Protein AF-A0A1W1HPC8-F1 (afdb_monomer_lite)

Secondary structure (DSSP, 8-state):
--HHHHHHHHHHHHHHHHHTEES-GGGGPPEEEEETTEEEEE--TTTT--HHHHHHHHHHHHHHHHTHHHHHHHHHHHS-S---HHHHHHHHHH-HHHHHHHHHHHHHHHSS--TT-TTTTS--EEEEEEEEEEEEPPSSTT--EEEEE-TTS-EEEEESSEEEEEEEEEEE-TTS-EEEEHHHHHHHHHHHHHHHHHHTTSS-TT--

Radius of gyration: 20.27 Å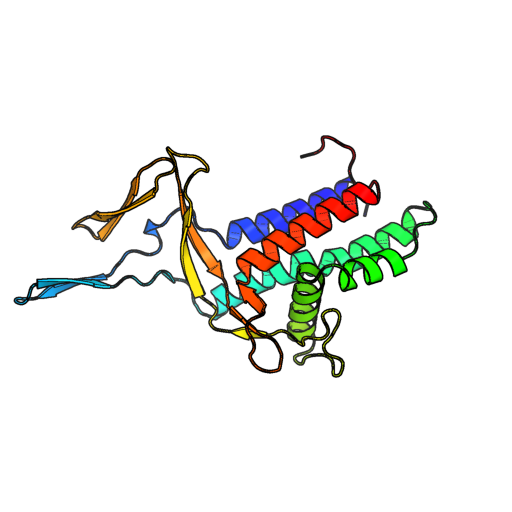; chains: 1; bounding box: 49×34×70 Å

pLDDT: mean 90.24, std 9.61, range [42.25, 98.56]

Sequence (208 aa):
MTAGEASVRLQRIYAALDAVIDNDINKALPVLISSTQGRGVFQDFRGSLSDAELENLAHSVIHNIANLRDHTRSWIVKSAKGVNKQQVDEFLKANESVAVIQDLSNNDKHGYPPRNGGFSGKAPRLTNLRRVMRLTTRAGPEGSVAFSIAPSGEQRVAGTGSANLIVTADVLNSDGTSIGDLYTIQLKAIEAWEQFLRELGVFSCGER

Structure (mmCIF, N/CA/C/O backbone):
data_AF-A0A1W1HPC8-F1
#
_entry.id   AF-A0A1W1HPC8-F1
#
loop_
_atom_site.group_PDB
_atom_site.id
_atom_site.type_symbol
_atom_site.label_atom_id
_atom_site.label_alt_id
_atom_site.label_comp_id
_atom_site.label_asym_id
_atom_site.label_entity_id
_atom_site.label_seq_id
_atom_site.pdbx_PDB_ins_code
_atom_site.Cartn_x
_atom_site.Cartn_y
_atom_site.Cartn_z
_atom_site.occupancy
_atom_site.B_iso_or_equiv
_atom_site.auth_seq_id
_atom_site.auth_comp_id
_atom_site.auth_asym_id
_atom_site.auth_atom_id
_atom_site.pdbx_PDB_model_num
ATOM 1 N N . MET A 1 1 ? -6.213 -6.158 23.048 1.00 68.00 1 MET A N 1
ATOM 2 C CA . MET A 1 1 ? -4.982 -5.505 22.596 1.00 68.00 1 MET A CA 1
ATOM 3 C C . MET A 1 1 ? -4.180 -4.976 23.767 1.00 68.00 1 MET A C 1
ATOM 5 O O . MET A 1 1 ? -4.401 -3.873 24.207 1.00 68.00 1 MET A O 1
ATOM 9 N N . THR A 1 2 ? -3.260 -5.738 24.344 1.00 69.38 2 THR A N 1
ATOM 10 C CA . THR A 1 2 ? -2.214 -5.091 25.167 1.00 69.38 2 THR A CA 1
ATOM 11 C C . THR A 1 2 ? -1.331 -4.203 24.271 1.00 69.38 2 THR A C 1
ATOM 13 O O . THR A 1 2 ? -1.420 -4.317 23.048 1.00 69.38 2 THR A O 1
ATOM 16 N N . ALA A 1 3 ? -0.472 -3.346 24.840 1.00 70.69 3 ALA A N 1
ATOM 17 C CA . ALA A 1 3 ? 0.519 -2.598 24.050 1.00 70.69 3 ALA A CA 1
ATOM 18 C C . ALA A 1 3 ? 1.345 -3.546 23.157 1.00 70.69 3 ALA A C 1
ATOM 20 O O . ALA A 1 3 ? 1.440 -3.340 21.954 1.00 70.69 3 ALA A O 1
ATOM 21 N N . GLY A 1 4 ? 1.789 -4.683 23.710 1.00 77.19 4 GLY A N 1
ATOM 22 C CA . GLY A 1 4 ? 2.470 -5.730 22.940 1.00 77.19 4 GLY A CA 1
ATOM 23 C C . GLY A 1 4 ? 1.625 -6.331 21.808 1.00 77.19 4 GLY A C 1
ATOM 24 O O . GLY A 1 4 ? 2.140 -6.566 20.720 1.00 77.19 4 GLY A O 1
ATOM 25 N N . GLU A 1 5 ? 0.318 -6.539 22.006 1.00 80.44 5 GLU A N 1
ATOM 26 C CA . GLU A 1 5 ? -0.569 -7.016 20.931 1.00 80.44 5 GLU A CA 1
ATOM 27 C C . GLU A 1 5 ? -0.736 -5.959 19.823 1.00 80.44 5 GLU A C 1
ATOM 29 O O . GLU A 1 5 ? -0.788 -6.317 18.648 1.00 80.44 5 GLU A O 1
ATOM 34 N N . ALA A 1 6 ? -0.779 -4.668 20.177 1.00 77.75 6 ALA A N 1
ATOM 35 C CA . ALA A 1 6 ? -0.828 -3.574 19.206 1.00 77.75 6 ALA A CA 1
ATOM 36 C C . ALA A 1 6 ? 0.466 -3.501 18.385 1.00 77.75 6 ALA A C 1
ATOM 38 O O . ALA A 1 6 ? 0.399 -3.419 17.159 1.00 77.75 6 ALA A O 1
ATOM 39 N N . SER A 1 7 ? 1.627 -3.631 19.036 1.00 82.06 7 SER A N 1
ATOM 40 C CA . SER A 1 7 ? 2.928 -3.678 18.361 1.00 82.06 7 SER A CA 1
ATOM 41 C C . SER A 1 7 ? 3.016 -4.854 17.391 1.00 82.06 7 SER A C 1
ATOM 43 O O . SER A 1 7 ? 3.399 -4.668 16.242 1.00 82.06 7 SER A O 1
ATOM 45 N N . VAL A 1 8 ? 2.573 -6.051 17.792 1.00 88.19 8 VAL A N 1
ATOM 46 C CA . VAL A 1 8 ? 2.543 -7.229 16.903 1.00 88.19 8 VAL A CA 1
ATOM 47 C C . VAL A 1 8 ? 1.625 -7.009 15.696 1.00 88.19 8 VAL A C 1
ATOM 49 O O . VAL A 1 8 ? 1.923 -7.459 14.589 1.00 88.19 8 VAL A O 1
ATOM 52 N N . ARG A 1 9 ? 0.490 -6.322 15.871 1.00 89.75 9 ARG A N 1
ATOM 53 C CA . ARG A 1 9 ? -0.418 -6.004 14.758 1.00 89.75 9 ARG A CA 1
ATOM 54 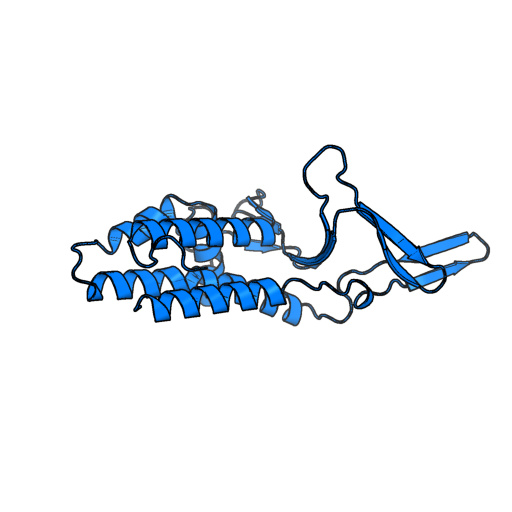C C . ARG A 1 9 ? 0.196 -4.991 13.794 1.00 89.75 9 ARG A C 1
ATOM 56 O O . ARG A 1 9 ? 0.119 -5.224 12.592 1.00 89.75 9 ARG A O 1
ATOM 63 N N . LEU A 1 10 ? 0.850 -3.943 14.297 1.00 90.19 10 LEU A N 1
ATOM 64 C CA . LEU A 1 10 ? 1.604 -3.012 13.453 1.00 90.19 10 LEU A CA 1
ATOM 65 C C . LEU A 1 10 ? 2.747 -3.719 12.720 1.00 90.19 10 LEU A C 1
ATOM 67 O O . LEU A 1 10 ? 2.864 -3.574 11.510 1.00 90.19 10 LEU A O 1
ATOM 71 N N . GLN A 1 11 ? 3.524 -4.564 13.402 1.00 91.19 11 GLN A N 1
ATOM 72 C CA . GLN A 1 11 ? 4.583 -5.365 12.776 1.00 91.19 11 GLN A CA 1
ATOM 73 C C . GLN A 1 11 ? 4.051 -6.245 11.642 1.00 91.19 11 GLN A C 1
ATOM 75 O O . GLN A 1 11 ? 4.686 -6.353 10.601 1.00 91.19 11 GLN A O 1
ATOM 80 N N . ARG A 1 12 ? 2.866 -6.847 11.802 1.00 94.19 12 ARG A N 1
ATOM 81 C CA . ARG A 1 12 ? 2.222 -7.610 10.723 1.00 94.19 12 ARG A CA 1
ATOM 82 C C . ARG A 1 12 ? 1.831 -6.744 9.530 1.00 94.19 12 ARG A C 1
ATOM 84 O O . ARG A 1 12 ? 1.919 -7.217 8.403 1.00 94.19 12 ARG A O 1
ATOM 91 N N . ILE A 1 13 ? 1.381 -5.514 9.768 1.00 95.56 13 ILE A N 1
ATOM 92 C CA . ILE A 1 13 ? 1.073 -4.565 8.694 1.00 95.56 13 ILE A CA 1
ATOM 93 C C . ILE A 1 13 ? 2.353 -4.169 7.966 1.00 95.56 13 ILE A C 1
ATOM 95 O O . ILE A 1 13 ? 2.374 -4.224 6.743 1.00 95.56 13 ILE A O 1
ATOM 99 N N . TYR A 1 14 ? 3.421 -3.853 8.699 1.00 94.56 14 TYR A N 1
ATOM 100 C CA . TYR A 1 14 ? 4.724 -3.555 8.110 1.00 94.56 14 TYR A CA 1
ATOM 101 C C . TYR A 1 14 ? 5.283 -4.737 7.321 1.00 94.56 14 TYR A C 1
ATOM 103 O O . TYR A 1 14 ? 5.689 -4.552 6.186 1.00 94.56 14 TYR A O 1
ATOM 111 N N . ALA A 1 15 ? 5.187 -5.961 7.840 1.00 95.75 15 ALA A N 1
ATOM 112 C CA . ALA A 1 15 ? 5.600 -7.152 7.103 1.00 95.75 15 ALA A CA 1
ATOM 113 C C . ALA A 1 15 ? 4.779 -7.363 5.816 1.00 95.75 15 ALA A C 1
ATOM 115 O O . ALA A 1 15 ? 5.324 -7.767 4.792 1.00 95.75 15 ALA A O 1
ATOM 116 N N . ALA A 1 16 ? 3.470 -7.085 5.846 1.00 96.06 16 ALA A N 1
ATOM 117 C CA . ALA A 1 16 ? 2.631 -7.142 4.650 1.00 96.06 16 ALA A CA 1
ATOM 118 C C . ALA A 1 16 ? 2.986 -6.028 3.650 1.00 96.06 16 ALA A C 1
ATOM 120 O O . ALA A 1 16 ? 2.989 -6.271 2.448 1.00 96.06 16 ALA A O 1
ATOM 121 N N . LEU A 1 17 ? 3.298 -4.825 4.138 1.00 94.94 17 LEU A N 1
ATOM 122 C CA . LEU A 1 17 ? 3.736 -3.702 3.315 1.00 94.94 17 LEU A CA 1
ATOM 123 C C . LEU A 1 17 ? 5.102 -3.985 2.670 1.00 94.94 17 LEU A C 1
ATOM 125 O O . LEU A 1 17 ? 5.273 -3.768 1.478 1.00 94.94 17 LEU A O 1
ATOM 129 N N . ASP A 1 18 ? 6.049 -4.540 3.421 1.00 94.06 18 ASP A N 1
ATOM 130 C CA . ASP A 1 18 ? 7.353 -4.950 2.898 1.00 94.06 18 ASP A CA 1
ATOM 131 C C . ASP A 1 18 ? 7.200 -6.037 1.829 1.00 94.06 18 ASP A C 1
ATOM 133 O O . ASP A 1 18 ? 7.917 -6.028 0.836 1.00 94.06 18 ASP A O 1
ATOM 137 N N . ALA A 1 19 ? 6.221 -6.937 1.967 1.00 94.88 19 ALA A N 1
ATOM 138 C CA . ALA A 1 19 ? 5.949 -7.965 0.965 1.00 94.88 19 ALA A CA 1
ATOM 139 C C . ALA A 1 19 ? 5.429 -7.404 -0.373 1.00 94.88 19 ALA A C 1
ATOM 141 O O . ALA A 1 19 ? 5.585 -8.062 -1.403 1.00 94.88 19 ALA A O 1
ATOM 142 N N . VAL A 1 20 ? 4.830 -6.204 -0.392 1.00 95.62 20 VAL A N 1
ATOM 143 C CA . VAL A 1 20 ? 4.429 -5.541 -1.647 1.00 95.62 20 VAL A CA 1
ATOM 144 C C . VAL A 1 20 ? 5.565 -4.750 -2.299 1.00 95.62 20 VAL A C 1
ATOM 146 O O . VAL A 1 20 ? 5.376 -4.231 -3.402 1.00 95.62 20 VAL A O 1
ATOM 149 N N . ILE A 1 21 ? 6.732 -4.671 -1.649 1.00 95.31 21 ILE A N 1
ATOM 150 C CA . ILE A 1 21 ? 7.922 -3.957 -2.111 1.00 95.31 21 ILE A CA 1
ATOM 151 C C . ILE A 1 21 ? 9.028 -4.970 -2.418 1.00 95.31 21 ILE A C 1
ATOM 153 O O . ILE A 1 21 ? 9.524 -5.670 -1.542 1.00 95.31 21 ILE A O 1
ATOM 157 N N . ASP A 1 22 ? 9.496 -4.994 -3.661 1.00 93.62 22 ASP A N 1
ATOM 158 C CA . ASP A 1 22 ? 10.720 -5.698 -4.020 1.00 93.62 22 ASP A CA 1
ATOM 159 C C . ASP A 1 22 ? 11.865 -4.707 -4.211 1.00 93.62 22 ASP A C 1
ATOM 161 O O . ASP A 1 22 ? 11.834 -3.837 -5.085 1.00 93.62 22 ASP A O 1
ATOM 165 N N . ASN A 1 23 ? 12.892 -4.842 -3.378 1.00 92.06 23 ASN A N 1
ATOM 166 C CA . ASN A 1 23 ? 14.110 -4.044 -3.485 1.00 92.06 23 ASN A CA 1
ATOM 167 C C . ASN A 1 23 ? 15.056 -4.584 -4.567 1.00 92.06 23 ASN A C 1
ATOM 169 O O . ASN A 1 23 ? 15.971 -3.876 -4.980 1.00 92.06 23 ASN A O 1
ATOM 173 N N . ASP A 1 24 ? 14.835 -5.816 -5.036 1.00 92.31 24 ASP A N 1
ATOM 174 C CA . ASP A 1 24 ? 15.582 -6.387 -6.147 1.00 92.31 24 ASP A CA 1
ATOM 175 C C . ASP A 1 24 ? 14.834 -6.174 -7.467 1.00 92.31 24 ASP A C 1
ATOM 177 O O . ASP A 1 24 ? 13.994 -6.970 -7.896 1.00 92.31 24 ASP A O 1
ATOM 181 N N . ILE A 1 25 ? 15.172 -5.074 -8.135 1.00 92.44 25 ILE A N 1
ATOM 182 C CA . ILE A 1 25 ? 14.611 -4.720 -9.442 1.00 92.44 25 ILE A CA 1
ATOM 183 C C . ILE A 1 25 ? 14.930 -5.769 -10.523 1.00 92.44 25 ILE A C 1
ATOM 185 O O . ILE A 1 25 ? 14.145 -5.956 -11.453 1.00 92.44 25 ILE A O 1
ATOM 189 N N . ASN A 1 26 ? 16.011 -6.545 -10.361 1.00 92.12 26 ASN A N 1
ATOM 190 C CA . ASN A 1 26 ? 16.406 -7.571 -11.326 1.00 92.12 26 ASN A CA 1
ATOM 191 C C . ASN A 1 26 ? 15.498 -8.809 -11.293 1.00 92.12 26 ASN A C 1
ATOM 193 O O . ASN A 1 26 ? 15.635 -9.684 -12.142 1.00 92.12 26 ASN A O 1
ATOM 197 N N . LYS A 1 27 ? 14.503 -8.879 -10.402 1.00 91.00 27 LYS A N 1
ATOM 198 C CA . LYS A 1 27 ? 13.426 -9.883 -10.490 1.00 91.00 27 LYS A CA 1
ATOM 199 C C . LYS A 1 27 ? 12.408 -9.602 -11.595 1.00 91.00 27 LYS A C 1
ATOM 201 O O . LYS A 1 27 ? 11.534 -10.429 -11.854 1.00 91.00 27 LYS A O 1
ATOM 206 N N . ALA A 1 28 ? 12.486 -8.439 -12.232 1.00 91.31 28 ALA A N 1
ATOM 207 C CA . ALA A 1 28 ? 11.697 -8.087 -13.401 1.00 91.31 28 ALA A CA 1
ATOM 208 C C . ALA A 1 28 ? 12.633 -7.727 -14.558 1.00 91.31 28 ALA A C 1
ATOM 210 O O . ALA A 1 28 ? 12.666 -6.576 -14.989 1.00 91.31 28 ALA A O 1
ATOM 211 N N . LEU A 1 29 ? 13.434 -8.686 -15.036 1.00 91.44 29 LEU A N 1
ATOM 212 C CA . LEU A 1 29 ? 14.347 -8.430 -16.153 1.00 91.44 29 LEU A CA 1
ATOM 213 C C . LEU A 1 29 ? 13.578 -8.038 -17.427 1.00 91.44 29 LEU A C 1
ATOM 215 O O . LEU A 1 29 ? 12.531 -8.620 -17.721 1.00 91.44 29 LEU A O 1
ATOM 219 N N . PRO A 1 30 ? 14.100 -7.081 -18.209 1.00 92.44 30 PRO A 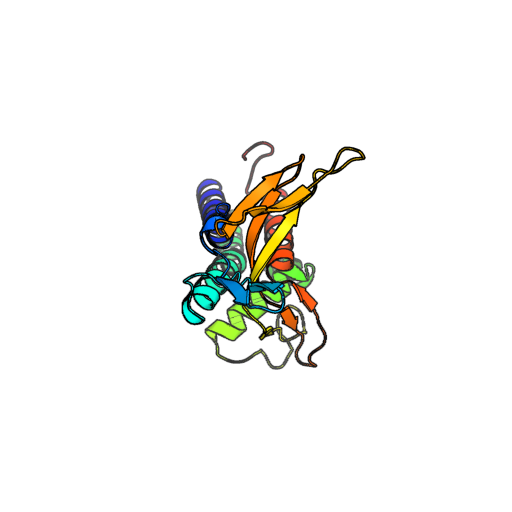N 1
ATOM 220 C CA . PRO A 1 30 ? 13.528 -6.731 -19.494 1.00 92.44 30 PRO A CA 1
ATOM 221 C C . PRO A 1 30 ? 13.775 -7.816 -20.544 1.00 92.44 30 PRO A C 1
ATOM 223 O O . PRO A 1 30 ? 14.752 -8.564 -20.496 1.00 92.44 30 PRO A O 1
ATOM 226 N N . VAL A 1 31 ? 12.947 -7.798 -21.584 1.00 91.56 31 VAL A N 1
ATOM 227 C CA . VAL A 1 31 ? 13.214 -8.485 -22.846 1.00 91.56 31 VAL A CA 1
ATOM 228 C C . VAL A 1 31 ? 13.962 -7.530 -23.774 1.00 91.56 31 VAL A C 1
ATOM 230 O O . VAL A 1 31 ? 13.468 -6.456 -24.129 1.00 91.56 31 VAL A O 1
ATOM 233 N N . LEU A 1 32 ? 15.166 -7.927 -24.186 1.00 91.31 32 LEU A N 1
ATOM 234 C CA . LEU A 1 32 ? 15.962 -7.183 -25.158 1.00 91.31 32 LEU A CA 1
ATOM 235 C C . LEU A 1 32 ? 15.527 -7.549 -26.575 1.00 91.31 32 LEU A C 1
ATOM 237 O O . LEU A 1 32 ? 15.584 -8.710 -26.975 1.00 91.31 32 LEU A O 1
ATOM 241 N N . ILE A 1 33 ? 15.132 -6.547 -27.354 1.00 90.38 33 ILE A N 1
ATOM 242 C CA . ILE A 1 33 ? 14.682 -6.727 -28.732 1.00 90.38 33 ILE A CA 1
ATOM 243 C C . ILE A 1 33 ? 15.769 -6.178 -29.646 1.00 90.38 33 ILE A C 1
ATOM 245 O O . ILE A 1 33 ? 16.053 -4.983 -29.645 1.00 90.38 33 ILE A O 1
ATOM 249 N N . SER A 1 34 ? 16.397 -7.049 -30.429 1.00 88.44 34 SER A N 1
ATOM 250 C CA . SER A 1 34 ? 17.386 -6.646 -31.432 1.00 88.44 34 SER A CA 1
ATOM 251 C C . SER A 1 34 ? 16.853 -6.923 -32.830 1.00 88.44 34 SER A C 1
ATOM 253 O O . SER A 1 34 ? 16.423 -8.035 -33.121 1.00 88.44 34 SER A O 1
ATOM 255 N N . SER A 1 35 ? 16.895 -5.914 -33.697 1.00 88.00 35 SER A N 1
ATOM 256 C CA . SER A 1 35 ? 16.513 -6.023 -35.105 1.00 88.00 35 SER A CA 1
ATOM 257 C C . SER A 1 35 ? 17.521 -5.295 -35.994 1.00 88.00 35 SER A C 1
ATOM 259 O O . SER A 1 35 ? 18.348 -4.519 -35.513 1.00 88.00 35 SER A O 1
ATOM 261 N N . THR A 1 36 ? 17.426 -5.496 -37.309 1.00 86.88 36 THR A N 1
ATOM 262 C CA . THR A 1 36 ? 18.218 -4.741 -38.295 1.00 86.88 36 THR A CA 1
ATOM 263 C C . THR A 1 36 ? 17.918 -3.238 -38.282 1.00 86.88 36 THR A C 1
ATOM 265 O O . THR A 1 36 ? 18.722 -2.458 -38.780 1.00 86.88 36 THR A O 1
ATOM 268 N N . GLN A 1 37 ? 16.789 -2.825 -37.697 1.00 86.50 37 GLN A N 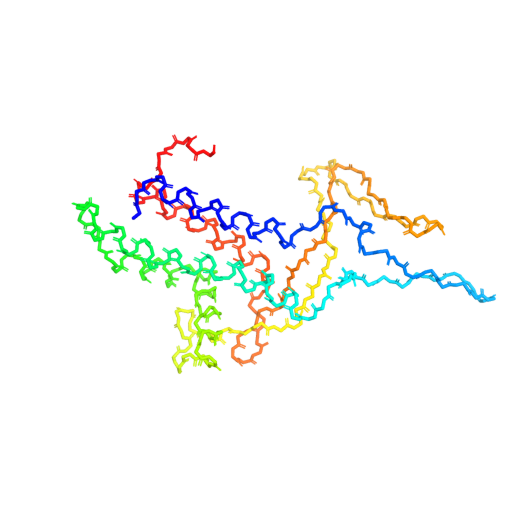1
ATOM 269 C CA . GLN A 1 37 ? 16.347 -1.431 -37.605 1.00 86.50 37 GLN A CA 1
ATOM 270 C C . GLN A 1 37 ? 16.760 -0.751 -36.290 1.00 86.50 37 GLN A C 1
ATOM 272 O O . GLN A 1 37 ? 16.612 0.460 -36.157 1.00 86.50 37 GLN A O 1
ATOM 277 N N . GLY A 1 38 ? 17.284 -1.503 -35.315 1.00 85.81 38 GLY A N 1
ATOM 278 C CA . GLY A 1 38 ? 17.720 -0.958 -34.032 1.00 85.81 38 GLY A CA 1
ATOM 279 C C . GLY A 1 38 ? 17.568 -1.925 -32.862 1.00 85.81 38 GLY A C 1
ATOM 280 O O . GLY A 1 38 ? 17.166 -3.083 -33.018 1.00 85.81 38 GLY A O 1
ATOM 281 N N . ARG A 1 39 ? 17.899 -1.423 -31.668 1.00 86.94 39 ARG A N 1
ATOM 282 C CA . ARG A 1 39 ? 17.723 -2.116 -30.387 1.00 86.94 39 ARG A CA 1
ATOM 283 C C . ARG A 1 39 ? 16.589 -1.461 -29.607 1.00 86.94 39 ARG A C 1
ATOM 285 O O . ARG A 1 39 ? 16.551 -0.241 -29.489 1.00 86.94 39 ARG A O 1
ATOM 292 N N . GLY A 1 40 ? 15.698 -2.278 -29.070 1.00 88.12 40 GLY A N 1
ATOM 293 C CA . GLY A 1 40 ? 14.617 -1.883 -28.183 1.00 88.12 40 GLY A CA 1
ATOM 294 C C . GLY A 1 40 ? 14.674 -2.666 -26.878 1.00 88.12 40 GLY A C 1
ATOM 295 O O . GLY A 1 40 ? 15.319 -3.712 -26.780 1.00 88.12 40 GLY A O 1
ATOM 296 N N . VAL A 1 41 ? 13.980 -2.149 -25.874 1.00 90.50 41 VAL A N 1
ATOM 297 C CA . VAL A 1 41 ? 13.816 -2.803 -24.579 1.00 90.50 41 VAL A CA 1
ATOM 298 C C . VAL A 1 41 ? 12.328 -2.858 -24.287 1.00 90.50 41 VAL A C 1
ATOM 300 O O . VAL A 1 41 ? 11.657 -1.828 -24.313 1.00 90.50 41 VAL A O 1
ATOM 303 N N . PHE A 1 42 ? 11.816 -4.055 -24.020 1.00 90.69 42 PHE A N 1
ATOM 304 C CA . PHE A 1 42 ? 10.477 -4.235 -23.482 1.00 90.69 42 PHE A CA 1
ATOM 305 C C . PHE A 1 42 ? 10.593 -4.584 -22.003 1.00 90.69 42 PHE A C 1
ATOM 307 O O . PHE A 1 42 ? 11.225 -5.574 -21.640 1.00 90.69 42 PHE A O 1
ATOM 314 N N . GLN A 1 43 ? 10.007 -3.752 -21.151 1.00 91.25 43 GLN A N 1
ATOM 315 C CA . GLN A 1 43 ? 10.083 -3.898 -19.707 1.00 91.25 43 GLN A CA 1
ATOM 316 C C . GLN A 1 43 ? 8.697 -4.203 -19.149 1.00 91.25 43 GLN A C 1
ATOM 318 O O . GLN A 1 43 ? 7.823 -3.339 -19.158 1.00 91.25 43 GLN A O 1
ATOM 323 N N . ASP A 1 44 ? 8.534 -5.408 -18.612 1.00 91.94 44 ASP A N 1
ATOM 324 C CA . ASP A 1 44 ? 7.375 -5.771 -17.805 1.00 91.94 44 ASP A CA 1
ATOM 325 C C . ASP A 1 44 ? 7.794 -5.837 -16.335 1.00 91.94 44 ASP A C 1
ATOM 327 O O . ASP A 1 44 ? 8.601 -6.674 -15.932 1.00 91.94 44 ASP A O 1
ATOM 331 N N . PHE A 1 45 ? 7.278 -4.918 -15.521 1.00 93.88 45 PHE A N 1
ATOM 332 C CA . PHE A 1 45 ? 7.600 -4.864 -14.098 1.00 93.88 45 PHE A CA 1
ATOM 333 C C . PHE A 1 45 ? 6.868 -5.921 -13.277 1.00 93.88 45 PHE A C 1
ATOM 335 O O . PHE A 1 45 ? 7.260 -6.163 -12.137 1.00 93.88 45 PHE A O 1
ATOM 342 N N . ARG A 1 46 ? 5.861 -6.603 -13.829 1.00 91.75 46 ARG A N 1
ATOM 343 C CA . ARG A 1 46 ? 5.163 -7.710 -13.164 1.00 91.75 46 ARG A CA 1
ATOM 344 C C . ARG A 1 46 ? 6.086 -8.882 -12.834 1.00 91.75 46 ARG A C 1
ATOM 346 O O . ARG A 1 46 ? 5.899 -9.523 -11.801 1.00 91.75 46 ARG A O 1
ATOM 353 N N . GLY A 1 47 ? 7.125 -9.105 -13.644 1.00 87.75 47 GLY A N 1
ATOM 354 C CA . GLY A 1 47 ? 8.033 -10.243 -13.498 1.00 87.75 47 GLY A CA 1
ATOM 355 C C . GLY A 1 47 ? 7.271 -11.569 -13.546 1.00 87.75 47 GLY A C 1
ATOM 356 O O . GLY A 1 47 ? 6.476 -11.788 -14.451 1.00 87.75 47 GLY A O 1
ATOM 357 N N . SER A 1 48 ? 7.496 -12.445 -12.566 1.00 88.31 48 SER A N 1
ATOM 358 C CA . SER A 1 48 ? 6.866 -13.772 -12.502 1.00 88.31 48 SER A CA 1
ATOM 359 C C . SER A 1 48 ? 5.513 -13.816 -11.784 1.00 88.31 48 SER A C 1
ATOM 361 O O . SER A 1 48 ? 4.960 -14.902 -11.648 1.00 88.31 48 SER A O 1
ATOM 363 N N . LEU A 1 49 ? 5.006 -12.690 -11.273 1.00 93.69 49 LEU A N 1
ATOM 364 C CA . LEU A 1 49 ? 3.761 -12.683 -10.501 1.00 93.69 49 LEU A CA 1
ATOM 365 C C . LEU A 1 49 ? 2.556 -12.891 -11.421 1.00 93.69 49 LEU A C 1
ATOM 367 O O . LEU A 1 49 ? 2.478 -12.313 -12.501 1.00 93.69 49 LEU A O 1
ATOM 371 N N . SER A 1 50 ? 1.595 -13.691 -10.988 1.00 95.25 50 SER A N 1
ATOM 372 C CA . SER A 1 50 ? 0.263 -13.823 -11.581 1.00 95.25 50 SER A CA 1
ATOM 373 C C . SER A 1 50 ? -0.695 -12.737 -11.068 1.00 95.25 50 SER A C 1
ATOM 375 O O . SER A 1 50 ? -0.393 -12.033 -10.105 1.00 95.25 50 SER A O 1
ATOM 377 N N . ASP A 1 51 ? -1.872 -12.602 -11.690 1.00 94.88 51 ASP A N 1
ATOM 378 C CA . ASP A 1 51 ? -2.891 -11.632 -11.260 1.00 94.88 51 ASP A CA 1
ATOM 379 C C . ASP A 1 51 ? -3.362 -11.964 -9.847 1.00 94.88 51 ASP A C 1
ATOM 381 O O . ASP A 1 51 ? -3.390 -11.095 -8.984 1.00 94.88 51 ASP A O 1
ATOM 385 N N . ALA A 1 52 ? -3.602 -13.251 -9.584 1.00 96.06 52 ALA A N 1
ATOM 386 C CA . ALA A 1 52 ? -3.988 -13.742 -8.268 1.00 96.06 52 ALA A CA 1
ATOM 387 C C . ALA A 1 52 ? -2.917 -13.462 -7.199 1.00 96.06 52 ALA A C 1
ATOM 389 O O . ALA A 1 52 ? -3.247 -13.150 -6.058 1.00 96.06 52 ALA A O 1
ATOM 390 N N . GLU A 1 53 ? -1.626 -13.553 -7.534 1.00 96.62 53 GLU A N 1
ATOM 391 C CA . GLU A 1 53 ? -0.556 -13.206 -6.590 1.00 96.62 53 GLU A CA 1
ATOM 392 C C . GLU A 1 53 ? -0.508 -11.703 -6.310 1.00 96.62 53 GLU A C 1
ATOM 394 O O . GLU A 1 53 ? -0.357 -11.312 -5.152 1.00 96.62 53 GLU A O 1
ATOM 399 N N . LEU A 1 54 ? -0.688 -10.857 -7.331 1.00 96.50 54 LEU A N 1
ATOM 400 C CA . LEU A 1 54 ? -0.803 -9.411 -7.133 1.00 96.50 54 LEU A CA 1
ATOM 401 C C . LEU A 1 54 ? -2.014 -9.070 -6.255 1.00 96.50 54 LEU A C 1
ATOM 403 O O . LEU A 1 54 ? -1.888 -8.264 -5.331 1.00 96.50 54 LEU A O 1
ATOM 407 N N . GLU A 1 55 ? -3.167 -9.693 -6.516 1.00 96.12 55 GLU A N 1
ATOM 408 C CA . GLU A 1 55 ? -4.403 -9.514 -5.742 1.00 96.12 55 GLU A CA 1
ATOM 409 C C . GLU A 1 55 ? -4.187 -9.907 -4.285 1.00 96.12 55 GLU A C 1
ATOM 411 O O . GLU A 1 55 ? -4.433 -9.102 -3.386 1.00 96.12 55 GLU A O 1
ATOM 416 N N . ASN A 1 56 ? -3.622 -11.089 -4.040 1.00 96.56 56 ASN A N 1
ATOM 417 C CA . ASN A 1 56 ? -3.323 -11.561 -2.692 1.00 96.56 56 ASN A CA 1
ATOM 418 C C . ASN A 1 56 ? -2.377 -10.620 -1.937 1.00 96.56 56 ASN A C 1
ATOM 420 O O . ASN A 1 56 ? -2.598 -10.352 -0.753 1.00 96.56 56 ASN A O 1
ATOM 424 N N . LEU A 1 57 ? -1.343 -10.097 -2.601 1.00 97.12 57 LEU A N 1
ATOM 425 C CA . LEU A 1 57 ? -0.413 -9.130 -2.016 1.00 97.12 57 LEU A CA 1
ATOM 426 C C . LEU A 1 57 ? -1.134 -7.836 -1.604 1.00 97.12 57 LEU A C 1
ATOM 428 O O . LEU A 1 57 ? -1.031 -7.404 -0.453 1.00 97.12 57 LEU A O 1
ATOM 432 N N . ALA A 1 58 ? -1.928 -7.252 -2.504 1.00 97.56 58 ALA A N 1
ATOM 433 C CA . ALA A 1 58 ? -2.672 -6.024 -2.231 1.00 97.56 58 ALA A CA 1
ATOM 434 C C . ALA A 1 58 ? -3.727 -6.203 -1.127 1.00 97.56 58 ALA A C 1
ATOM 436 O O . ALA A 1 58 ? -3.793 -5.406 -0.182 1.00 97.56 58 ALA A O 1
ATOM 437 N N . HIS A 1 59 ? -4.522 -7.271 -1.210 1.00 97.00 59 HIS A N 1
ATOM 438 C CA . HIS A 1 59 ? -5.574 -7.571 -0.242 1.00 97.00 59 HIS A CA 1
ATOM 439 C C . HIS A 1 59 ? -5.014 -7.941 1.132 1.00 97.00 59 HIS A C 1
ATOM 441 O O . HIS A 1 59 ? -5.613 -7.582 2.145 1.00 97.00 59 HIS A O 1
ATOM 447 N N . SER A 1 60 ? -3.829 -8.555 1.205 1.00 97.44 60 SER A N 1
ATOM 448 C CA . SER A 1 60 ? -3.161 -8.823 2.485 1.00 97.44 60 SER A CA 1
ATOM 449 C C . SER A 1 60 ? -2.879 -7.536 3.262 1.00 97.44 60 SER A C 1
ATOM 451 O O . SER A 1 60 ? -3.136 -7.476 4.467 1.00 97.44 60 SER A O 1
ATOM 453 N N . VAL A 1 61 ? -2.401 -6.478 2.600 1.00 98.12 61 VAL A N 1
ATOM 454 C CA . VAL A 1 61 ? -2.161 -5.181 3.255 1.00 98.12 61 VAL A CA 1
ATOM 455 C C . VAL A 1 61 ? -3.483 -4.525 3.661 1.00 98.12 61 VAL A C 1
ATOM 457 O O . VAL A 1 61 ? -3.642 -4.139 4.821 1.00 98.12 61 VAL A O 1
ATOM 460 N N . ILE A 1 62 ? -4.459 -4.470 2.744 1.00 98.38 62 ILE A N 1
ATOM 461 C CA . ILE A 1 62 ? -5.806 -3.923 3.000 1.00 98.38 62 ILE A CA 1
ATOM 462 C C . ILE A 1 62 ? -6.439 -4.591 4.225 1.00 98.38 62 ILE A C 1
ATOM 464 O O . ILE A 1 62 ? -6.906 -3.912 5.140 1.00 98.38 62 ILE A O 1
ATOM 468 N N . HIS A 1 63 ? -6.409 -5.922 4.274 1.00 97.31 63 HIS A N 1
ATOM 469 C CA . HIS A 1 63 ? -6.997 -6.708 5.348 1.00 97.31 63 HIS A CA 1
ATOM 470 C C . HIS A 1 63 ? -6.306 -6.462 6.694 1.00 97.31 63 HIS A C 1
ATOM 472 O O . HIS A 1 63 ? -6.981 -6.245 7.704 1.00 97.31 63 HIS A O 1
ATOM 478 N N . ASN A 1 64 ? -4.966 -6.459 6.732 1.00 97.31 64 ASN A N 1
ATOM 479 C CA . ASN A 1 64 ? -4.237 -6.226 7.981 1.00 97.31 64 ASN A CA 1
ATOM 480 C C . ASN A 1 64 ? -4.486 -4.808 8.534 1.00 97.31 64 ASN A C 1
ATOM 482 O O . ASN A 1 64 ? -4.674 -4.674 9.743 1.00 97.31 64 ASN A O 1
ATOM 486 N N . ILE A 1 65 ? -4.561 -3.780 7.678 1.00 97.75 65 ILE A N 1
ATOM 487 C CA . ILE A 1 65 ? -4.901 -2.410 8.100 1.00 97.75 65 ILE A CA 1
ATOM 488 C C . ILE A 1 65 ? -6.356 -2.335 8.589 1.00 97.75 65 ILE A C 1
ATOM 490 O O . ILE A 1 65 ? -6.610 -1.834 9.684 1.00 97.75 65 ILE A O 1
ATOM 494 N N . ALA A 1 66 ? -7.320 -2.852 7.818 1.00 96.69 66 ALA A N 1
ATOM 495 C CA . ALA A 1 66 ? -8.742 -2.789 8.167 1.00 96.69 66 ALA A CA 1
ATOM 496 C C . ALA A 1 66 ? -9.054 -3.488 9.505 1.00 96.69 66 ALA A C 1
ATOM 498 O O . ALA A 1 66 ? -9.850 -2.995 10.306 1.00 96.69 66 ALA A O 1
ATOM 499 N N . ASN A 1 67 ? -8.375 -4.597 9.811 1.00 95.00 67 ASN A N 1
ATOM 500 C CA . ASN A 1 67 ? -8.573 -5.325 11.068 1.00 95.00 67 ASN A CA 1
ATOM 501 C C . ASN A 1 67 ? -8.169 -4.531 12.324 1.00 95.00 67 ASN A C 1
ATOM 503 O O . ASN A 1 67 ? -8.618 -4.871 13.426 1.00 95.00 67 ASN A O 1
ATOM 507 N N . LEU A 1 68 ? -7.365 -3.464 12.202 1.00 93.75 68 LEU A N 1
ATOM 508 C CA . LEU A 1 68 ? -7.036 -2.602 13.344 1.00 93.75 68 LEU A CA 1
ATOM 509 C C . LEU A 1 68 ? -8.279 -1.983 13.974 1.00 93.75 68 LEU A C 1
ATOM 511 O O . LEU A 1 68 ? -8.302 -1.797 15.192 1.00 93.75 68 LEU A O 1
ATOM 515 N N . ARG A 1 69 ? -9.340 -1.745 13.196 1.00 92.75 69 ARG A N 1
ATOM 516 C CA . ARG A 1 69 ? -10.621 -1.260 13.713 1.00 92.75 69 ARG A CA 1
ATOM 517 C C . ARG A 1 69 ? -11.153 -2.149 14.827 1.00 92.75 69 ARG A C 1
ATOM 519 O O . ARG A 1 69 ? -11.400 -1.684 15.942 1.00 92.75 69 ARG A O 1
ATOM 526 N N . ASP A 1 70 ? -11.356 -3.425 14.527 1.00 90.06 70 ASP A N 1
ATOM 527 C CA . ASP A 1 70 ? -12.033 -4.343 15.440 1.00 90.06 70 ASP A CA 1
ATOM 528 C C . ASP A 1 70 ? -11.145 -4.680 16.641 1.00 90.06 70 ASP A C 1
ATOM 530 O O . ASP A 1 70 ? -11.635 -4.783 17.773 1.00 90.06 70 ASP A O 1
ATOM 534 N N . HIS A 1 71 ? -9.828 -4.752 16.433 1.00 89.38 71 HIS A N 1
ATOM 535 C CA . HIS A 1 71 ? -8.863 -4.908 17.518 1.00 89.38 71 HIS A CA 1
ATOM 536 C C . HIS A 1 71 ? -8.823 -3.690 18.447 1.00 89.38 71 HIS A C 1
ATOM 538 O O . HIS A 1 71 ? -8.852 -3.861 19.670 1.00 89.38 71 HIS A O 1
ATOM 544 N N . THR A 1 72 ? -8.846 -2.474 17.899 1.00 89.06 72 THR A N 1
ATOM 545 C CA . THR A 1 72 ? -8.863 -1.230 18.684 1.00 89.06 72 THR A CA 1
ATOM 546 C C . THR A 1 72 ? -10.174 -1.083 19.451 1.00 89.06 72 THR A C 1
ATOM 548 O O . THR A 1 72 ? -10.159 -0.839 20.656 1.00 89.06 72 THR A O 1
ATOM 551 N N . ARG A 1 73 ? -11.325 -1.354 18.821 1.00 88.00 73 ARG A N 1
ATOM 552 C CA . ARG A 1 73 ? -12.628 -1.393 19.516 1.00 88.00 73 ARG A CA 1
ATOM 553 C C . ARG A 1 73 ? -12.631 -2.398 20.663 1.00 88.00 73 ARG A C 1
ATOM 555 O O . ARG A 1 73 ? -13.112 -2.097 21.755 1.00 88.00 73 ARG A O 1
ATOM 562 N N . SER A 1 74 ? -12.101 -3.594 20.418 1.00 84.88 74 SER A N 1
ATOM 563 C CA . SER A 1 74 ? -12.014 -4.651 21.429 1.00 84.88 74 SER A CA 1
ATOM 564 C C . SER A 1 74 ? -11.077 -4.277 22.574 1.00 84.88 74 SER A C 1
ATOM 566 O O . SER A 1 74 ? -11.305 -4.683 23.711 1.00 84.88 74 SER A O 1
ATOM 568 N N . TRP A 1 75 ? -10.025 -3.507 22.297 1.00 83.25 75 TRP A N 1
ATOM 569 C CA . TRP A 1 75 ? -9.143 -2.979 23.327 1.00 83.25 75 TRP A CA 1
ATOM 570 C C . TRP A 1 75 ? -9.815 -1.935 24.203 1.00 83.25 75 TRP A C 1
ATOM 572 O O . TRP A 1 75 ? -9.742 -2.054 25.420 1.00 83.25 75 TRP A O 1
ATOM 582 N N . ILE A 1 76 ? -10.499 -0.968 23.595 1.00 82.88 76 ILE A N 1
ATOM 583 C CA . ILE A 1 76 ? -11.190 0.114 24.304 1.00 82.88 76 ILE A CA 1
ATOM 584 C C . ILE A 1 76 ? -12.165 -0.437 25.351 1.00 82.88 76 ILE A C 1
ATOM 586 O O . ILE A 1 76 ? -12.192 0.033 26.482 1.00 82.88 76 ILE A O 1
ATOM 590 N N . VAL A 1 77 ? -12.902 -1.501 25.012 1.00 80.12 77 VAL A N 1
ATOM 591 C CA . VAL A 1 77 ? -13.782 -2.205 25.967 1.00 80.12 77 VAL A CA 1
ATOM 592 C C . VAL A 1 77 ? -13.024 -2.712 27.187 1.00 80.12 77 VAL A C 1
ATOM 594 O O . VAL A 1 77 ? -13.548 -2.690 28.295 1.00 80.12 77 VAL A O 1
ATOM 597 N N . LYS A 1 78 ? -11.814 -3.226 26.971 1.00 78.38 78 LYS A N 1
ATOM 598 C CA . LYS A 1 78 ? -11.020 -3.911 27.992 1.00 78.38 78 LYS A CA 1
ATOM 599 C C . LYS A 1 78 ? -10.159 -2.955 28.815 1.00 78.38 78 LYS A C 1
ATOM 601 O O . LYS A 1 78 ? -9.775 -3.317 29.918 1.00 78.38 78 LYS A O 1
ATOM 606 N N . SER A 1 79 ? -9.817 -1.776 28.294 1.00 73.69 79 SER A N 1
ATOM 607 C CA . SER A 1 79 ? -8.798 -0.905 28.890 1.00 73.69 79 SER A CA 1
ATOM 608 C C . SER A 1 79 ? -9.286 -0.065 30.074 1.00 73.69 79 SER A C 1
ATOM 610 O O . SER A 1 79 ? -8.466 0.599 30.697 1.00 73.69 79 SER A O 1
ATOM 612 N N . ALA A 1 80 ? -10.583 -0.089 30.408 1.00 59.66 80 ALA A N 1
ATOM 613 C CA . ALA A 1 80 ? -11.192 0.644 31.530 1.00 59.66 80 ALA A CA 1
ATOM 614 C C . ALA A 1 80 ? -10.939 2.173 31.548 1.00 59.66 80 ALA A C 1
ATOM 616 O O . ALA A 1 80 ? -11.300 2.844 32.510 1.00 59.66 80 ALA A O 1
ATOM 617 N N . LYS A 1 81 ? -10.381 2.754 30.473 1.00 66.00 81 LYS A N 1
ATOM 618 C CA . LYS A 1 81 ? -9.997 4.177 30.378 1.00 66.00 81 LYS A CA 1
ATOM 619 C C . LYS A 1 81 ? -11.158 5.137 30.054 1.00 66.00 81 LYS A C 1
ATOM 621 O O . LYS A 1 81 ? -10.911 6.282 29.701 1.00 66.00 81 LYS A O 1
ATOM 626 N N . GLY A 1 82 ? -12.415 4.687 30.098 1.00 62.94 82 GLY A N 1
ATOM 627 C CA . GLY A 1 82 ? -13.576 5.521 29.738 1.00 62.94 82 GLY A CA 1
ATOM 628 C C . GLY A 1 82 ? -13.645 5.936 28.258 1.00 62.94 82 GLY A C 1
ATOM 629 O O . GLY A 1 82 ? -14.477 6.759 27.890 1.00 62.94 82 GLY A O 1
ATOM 630 N N . VAL A 1 83 ? -12.789 5.367 27.404 1.00 69.12 83 VAL A N 1
ATOM 631 C CA . VAL A 1 83 ? -12.777 5.592 25.952 1.00 69.12 83 VAL A CA 1
ATOM 632 C C . VAL A 1 83 ? -14.010 4.909 25.344 1.00 69.12 83 VAL A C 1
ATOM 634 O O . VAL A 1 83 ? -14.352 3.782 25.710 1.00 69.12 83 VAL A O 1
ATOM 637 N N . ASN A 1 84 ? -14.708 5.583 24.429 1.00 79.12 84 ASN A N 1
ATOM 638 C CA . ASN A 1 84 ? -15.918 5.055 23.795 1.00 79.12 84 ASN A CA 1
ATOM 639 C C . ASN A 1 84 ? -15.561 4.403 22.449 1.00 79.12 84 ASN A C 1
ATOM 641 O O . ASN A 1 84 ? -14.810 4.966 21.657 1.00 79.12 84 ASN A O 1
ATOM 645 N N . LYS A 1 85 ? -16.144 3.234 22.138 1.00 83.19 85 LYS A N 1
ATOM 646 C CA . LYS A 1 85 ? 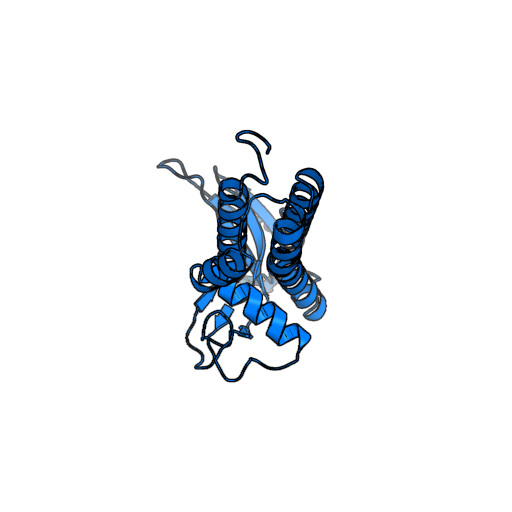-15.992 2.577 20.822 1.00 83.19 85 LYS A CA 1
ATOM 647 C C . LYS A 1 85 ? -16.355 3.499 19.655 1.00 83.19 85 LYS A C 1
ATOM 649 O O . LYS A 1 85 ? -15.828 3.310 18.561 1.00 83.19 85 LYS A O 1
ATOM 654 N N . GLN A 1 86 ? -17.252 4.457 19.890 1.00 86.44 86 GLN A N 1
ATOM 655 C CA . GLN A 1 86 ? -17.644 5.477 18.917 1.00 86.44 86 GLN A CA 1
ATOM 656 C C . GLN A 1 86 ? -16.456 6.299 18.422 1.00 86.44 86 GLN A C 1
ATOM 658 O O . GLN A 1 86 ? -16.407 6.577 17.233 1.00 86.44 86 GLN A O 1
ATOM 663 N N . GLN A 1 87 ? -15.448 6.559 19.260 1.00 88.75 87 GLN A N 1
ATOM 664 C CA . GLN A 1 87 ? -14.259 7.314 18.853 1.00 88.75 87 GLN A CA 1
ATOM 665 C C . GLN A 1 87 ? -13.481 6.610 17.733 1.00 88.75 87 GLN A C 1
ATOM 667 O O . GLN A 1 87 ? -12.906 7.275 16.882 1.00 88.75 87 GLN A O 1
ATOM 672 N N . VAL A 1 88 ? -13.495 5.269 17.679 1.00 90.31 88 VAL A N 1
ATOM 673 C CA . VAL A 1 88 ? -12.865 4.518 16.575 1.00 90.31 88 VAL A CA 1
ATOM 674 C C . VAL A 1 88 ? -13.653 4.690 15.282 1.00 90.31 88 VAL A C 1
ATOM 676 O O . VAL A 1 88 ? -13.061 4.863 14.223 1.00 90.31 88 VAL A O 1
ATOM 679 N N . ASP A 1 89 ? -14.985 4.633 15.358 1.00 90.12 89 ASP A N 1
ATOM 680 C CA . ASP A 1 89 ? -15.841 4.809 14.180 1.00 90.12 89 ASP A CA 1
ATOM 681 C C . ASP A 1 89 ? -15.814 6.266 13.681 1.00 90.12 89 ASP A C 1
ATOM 683 O O . ASP A 1 89 ? -15.882 6.505 12.478 1.00 90.12 89 ASP A O 1
ATOM 687 N N . GLU A 1 90 ? -15.696 7.234 14.590 1.00 92.25 90 GLU A N 1
ATOM 688 C CA . GLU A 1 90 ? -15.511 8.656 14.284 1.00 92.25 90 GLU A CA 1
ATOM 689 C C . GLU A 1 90 ? -14.146 8.911 13.640 1.00 92.25 90 GLU A C 1
ATOM 691 O O . GLU A 1 90 ? -14.096 9.539 12.586 1.00 92.25 90 GLU A O 1
ATOM 696 N N . PHE A 1 91 ? -13.066 8.354 14.200 1.00 94.50 91 PHE A N 1
ATOM 697 C CA . PHE A 1 91 ? -11.727 8.385 13.600 1.00 94.50 91 PHE A CA 1
ATOM 698 C C . PHE A 1 91 ? -11.732 7.817 12.177 1.00 94.50 91 PHE A C 1
ATOM 700 O O . PHE A 1 91 ? -11.239 8.459 11.251 1.00 94.50 91 PHE A O 1
ATOM 707 N N . LEU A 1 92 ? -12.345 6.644 11.991 1.00 93.56 92 LEU A N 1
ATOM 708 C CA . LEU A 1 92 ? -12.490 6.009 10.682 1.00 93.56 92 LEU A CA 1
ATOM 709 C C . LEU A 1 92 ? -13.162 6.932 9.672 1.00 93.56 92 LEU A C 1
ATOM 711 O O . LEU A 1 92 ? -12.654 7.084 8.573 1.00 93.56 92 LEU A O 1
ATOM 715 N N . LYS A 1 93 ? -14.287 7.555 10.038 1.00 92.50 93 LYS A N 1
ATOM 716 C CA . LYS A 1 93 ? -15.016 8.466 9.143 1.00 92.50 93 LYS A CA 1
ATOM 717 C C . LYS A 1 93 ? -14.261 9.767 8.878 1.00 92.50 93 LYS A C 1
ATOM 719 O O . LYS A 1 93 ? -14.397 10.332 7.799 1.00 92.50 93 LYS A O 1
ATOM 724 N N . ALA A 1 94 ? -13.500 10.251 9.856 1.00 95.44 94 ALA A N 1
ATOM 725 C CA . ALA A 1 94 ? -12.732 11.485 9.742 1.00 95.44 94 ALA A CA 1
ATOM 726 C C . ALA A 1 94 ? -11.469 11.320 8.881 1.00 95.44 94 ALA A C 1
ATOM 728 O O . ALA A 1 94 ? -11.012 12.293 8.283 1.00 95.44 94 ALA A O 1
ATOM 729 N N . ASN A 1 95 ? -10.905 10.110 8.797 1.00 97.69 95 ASN A N 1
ATOM 730 C CA . ASN A 1 95 ? -9.726 9.838 7.986 1.00 97.69 95 ASN A CA 1
ATOM 731 C C . ASN A 1 95 ? -10.080 9.109 6.685 1.00 97.69 95 ASN A C 1
ATOM 733 O O . ASN A 1 95 ? -10.352 7.910 6.671 1.00 97.69 95 ASN A O 1
ATOM 737 N N . GLU A 1 96 ? -9.996 9.830 5.568 1.00 96.94 96 GLU A N 1
ATOM 738 C CA . GLU A 1 96 ? -10.349 9.309 4.246 1.00 96.94 96 GLU A CA 1
ATOM 739 C C . GLU A 1 96 ? -9.595 8.023 3.875 1.00 96.94 96 GLU A C 1
ATOM 741 O O . GLU A 1 96 ? -10.209 7.078 3.385 1.00 96.94 96 GLU A O 1
ATOM 746 N N . SER A 1 97 ? -8.280 7.960 4.108 1.00 98.19 97 SER A N 1
ATOM 747 C CA . SER A 1 97 ? -7.477 6.796 3.703 1.00 98.19 97 SER A CA 1
ATOM 748 C C . SER A 1 97 ? -7.857 5.551 4.503 1.00 98.19 97 SER A C 1
ATOM 750 O O . SER A 1 97 ? -7.996 4.467 3.939 1.00 98.19 97 SER A O 1
ATOM 752 N N . VAL A 1 98 ? -8.102 5.710 5.805 1.00 98.00 98 VAL A N 1
ATOM 753 C CA . VAL A 1 98 ? -8.573 4.621 6.671 1.00 98.00 98 VAL A CA 1
ATOM 754 C C . VAL A 1 98 ? -9.987 4.184 6.265 1.00 98.00 98 VAL A C 1
ATOM 756 O O . VAL A 1 98 ? -10.232 2.983 6.136 1.00 98.00 98 VAL A O 1
ATOM 759 N N . ALA A 1 99 ? -10.898 5.127 5.999 1.00 97.38 99 ALA A N 1
ATOM 760 C CA . ALA A 1 99 ? -12.254 4.832 5.534 1.00 97.38 99 ALA A CA 1
ATOM 761 C C . ALA A 1 99 ? -12.255 4.039 4.218 1.00 97.38 99 ALA A C 1
ATOM 763 O O . ALA A 1 99 ? -12.947 3.029 4.100 1.00 97.38 99 ALA A O 1
ATOM 764 N N . VAL A 1 100 ? -11.439 4.466 3.249 1.00 97.94 100 VAL A N 1
ATOM 765 C CA . VAL A 1 100 ? -11.306 3.808 1.943 1.00 97.94 100 VAL A CA 1
ATOM 766 C C . VAL A 1 100 ? -10.775 2.385 2.097 1.00 97.94 100 VAL A C 1
ATOM 768 O O . VAL A 1 100 ? -11.346 1.465 1.518 1.00 97.94 100 VAL A O 1
ATOM 771 N N . ILE A 1 101 ? -9.732 2.167 2.905 1.00 98.25 101 ILE A N 1
ATOM 772 C CA . ILE A 1 101 ? -9.196 0.819 3.161 1.00 98.25 101 ILE A CA 1
ATOM 773 C C . ILE A 1 101 ? -10.232 -0.077 3.849 1.00 98.25 101 ILE A C 1
ATOM 775 O O . ILE A 1 101 ? -10.375 -1.248 3.490 1.00 98.25 101 ILE A O 1
ATOM 779 N N . GLN A 1 102 ? -10.982 0.465 4.811 1.00 97.12 102 GLN A N 1
ATOM 780 C CA . GLN A 1 102 ? -12.044 -0.275 5.486 1.00 97.12 102 GLN A CA 1
ATOM 781 C C . GLN A 1 102 ? -13.144 -0.700 4.509 1.00 97.12 102 GLN A C 1
ATOM 783 O O . GLN A 1 102 ? -13.614 -1.838 4.579 1.00 97.12 102 GLN A O 1
ATOM 788 N N . ASP A 1 103 ? -13.541 0.186 3.598 1.00 96.19 103 ASP A N 1
ATOM 789 C CA . ASP A 1 103 ? -14.553 -0.119 2.594 1.00 96.19 103 ASP A CA 1
ATOM 790 C C . ASP A 1 103 ? -14.047 -1.117 1.553 1.00 96.19 103 ASP A C 1
ATOM 792 O O . ASP A 1 103 ? -14.760 -2.066 1.252 1.00 96.19 103 ASP A O 1
ATOM 796 N N . LEU A 1 104 ? -12.804 -0.991 1.078 1.00 96.94 104 LEU A N 1
ATOM 797 C CA . LEU A 1 104 ? -12.187 -1.984 0.189 1.00 96.94 104 LEU A CA 1
ATOM 798 C C . LEU A 1 104 ? -12.186 -3.387 0.818 1.00 96.94 104 LEU A C 1
ATOM 800 O O . LEU A 1 104 ? -12.597 -4.349 0.175 1.00 96.94 104 LEU A O 1
ATOM 804 N N . SER A 1 105 ? -11.800 -3.493 2.094 1.00 96.69 105 SER A N 1
ATOM 805 C CA . SER A 1 105 ? -11.826 -4.756 2.849 1.00 96.69 105 SER A CA 1
ATOM 806 C C . SER A 1 105 ? -13.245 -5.324 2.998 1.00 96.69 105 SER A C 1
ATOM 808 O O . SER A 1 105 ? -13.470 -6.525 2.849 1.00 96.69 105 SER A O 1
ATOM 810 N N . ASN A 1 106 ? -14.235 -4.463 3.254 1.00 93.88 106 ASN A N 1
ATOM 811 C CA . ASN A 1 106 ? -15.633 -4.885 3.348 1.00 93.88 106 ASN A CA 1
ATOM 812 C C . ASN A 1 106 ? -16.181 -5.361 1.996 1.00 93.88 106 ASN A C 1
ATOM 814 O O . ASN A 1 106 ? -16.906 -6.354 1.955 1.00 93.88 106 ASN A O 1
ATOM 818 N N . ASN A 1 107 ? -15.835 -4.671 0.909 1.00 92.88 107 ASN A N 1
ATOM 819 C CA . ASN A 1 107 ? -16.281 -5.003 -0.441 1.00 92.88 107 ASN A CA 1
ATOM 820 C C . ASN A 1 107 ? -15.743 -6.369 -0.869 1.00 92.88 107 ASN A C 1
ATOM 822 O O . ASN A 1 107 ? -16.500 -7.168 -1.407 1.00 92.88 107 ASN A O 1
ATOM 826 N N . ASP A 1 108 ? -14.476 -6.654 -0.566 1.00 91.94 108 ASP A N 1
ATOM 827 C CA . ASP A 1 108 ? -13.847 -7.956 -0.802 1.00 91.94 108 ASP A CA 1
ATOM 828 C C . ASP A 1 108 ? -14.535 -9.078 -0.009 1.00 91.94 108 ASP A C 1
ATOM 830 O O . ASP A 1 108 ? -14.958 -10.094 -0.556 1.00 91.94 108 ASP A O 1
ATOM 834 N N . LYS A 1 109 ? -14.767 -8.846 1.288 1.00 88.88 109 LYS A N 1
ATOM 835 C CA . LYS A 1 109 ? -15.423 -9.812 2.180 1.00 88.88 109 LYS A CA 1
ATOM 836 C C . LYS A 1 109 ? -16.871 -10.129 1.789 1.00 88.88 109 LYS A C 1
ATOM 838 O O . LYS A 1 109 ? -17.332 -11.249 2.009 1.00 88.88 109 LYS A O 1
ATOM 843 N N . HIS A 1 110 ? -17.620 -9.134 1.318 1.00 87.38 110 HIS A N 1
ATOM 844 C CA . HIS A 1 110 ? -19.060 -9.251 1.065 1.00 87.38 110 HIS A CA 1
ATOM 845 C C . HIS A 1 110 ? -19.420 -9.370 -0.423 1.00 87.38 110 HIS A C 1
ATOM 847 O O . HIS A 1 110 ? -20.562 -9.692 -0.739 1.00 87.38 110 HIS A O 1
ATOM 853 N N . GLY A 1 111 ? -18.470 -9.142 -1.331 1.00 83.25 111 GLY A N 1
ATOM 854 C CA . GLY A 1 111 ? -18.651 -9.209 -2.783 1.00 83.25 111 GLY A CA 1
ATOM 855 C C . GLY A 1 111 ? -19.374 -8.007 -3.404 1.00 83.25 111 GLY A C 1
ATOM 856 O O . GLY A 1 111 ? -19.569 -7.977 -4.617 1.00 83.25 111 GLY A O 1
ATOM 857 N N . TYR A 1 112 ? -19.799 -7.018 -2.612 1.00 80.06 112 TYR A N 1
ATOM 858 C CA . TYR A 1 112 ? -20.454 -5.804 -3.103 1.00 80.06 112 TYR A CA 1
ATOM 859 C C . TYR A 1 112 ? -20.276 -4.626 -2.134 1.00 80.06 112 TYR A C 1
ATOM 861 O O . TYR A 1 112 ? -20.220 -4.833 -0.917 1.00 80.06 112 TYR A O 1
ATOM 869 N N . PRO A 1 113 ? -20.239 -3.380 -2.644 1.00 81.94 113 PRO A N 1
ATOM 870 C CA . PRO A 1 113 ? -20.182 -2.210 -1.790 1.00 81.94 113 PRO A CA 1
ATOM 871 C C . PRO A 1 113 ? -21.493 -1.952 -1.037 1.00 81.94 113 PRO A C 1
ATOM 873 O O . PRO A 1 113 ? -22.581 -2.221 -1.559 1.00 81.94 113 PRO A O 1
ATOM 876 N N . PRO A 1 114 ? -21.430 -1.377 0.179 1.00 81.00 114 PRO A N 1
ATOM 877 C CA . PRO A 1 114 ? -22.618 -0.943 0.901 1.00 81.00 114 PRO A CA 1
ATOM 878 C C . PRO A 1 114 ? -23.429 0.076 0.090 1.00 81.00 114 PRO A C 1
ATOM 880 O O . PRO A 1 114 ? -22.868 0.971 -0.540 1.00 81.00 114 PRO A O 1
ATOM 883 N N . ARG A 1 115 ? -24.766 0.008 0.173 1.00 78.62 115 ARG A N 1
ATOM 884 C CA . ARG A 1 115 ? -25.672 0.922 -0.557 1.00 78.62 115 ARG A CA 1
ATOM 885 C C . ARG A 1 115 ? -25.452 2.405 -0.241 1.00 78.62 115 ARG A C 1
ATOM 887 O O . ARG A 1 115 ? -25.769 3.251 -1.063 1.00 78.62 115 ARG A O 1
ATOM 894 N N . ASN A 1 116 ? -24.943 2.715 0.948 1.00 85.00 116 ASN A N 1
ATOM 895 C CA . ASN A 1 116 ? -24.652 4.076 1.397 1.00 85.00 116 ASN A CA 1
ATOM 896 C C . ASN A 1 116 ? -23.202 4.515 1.118 1.00 85.00 116 ASN A C 1
ATOM 898 O O . ASN A 1 116 ? -22.776 5.538 1.643 1.00 85.00 116 ASN A O 1
ATOM 902 N N . GLY A 1 117 ? -22.429 3.735 0.356 1.00 83.75 117 GLY A N 1
ATOM 903 C CA . GLY A 1 117 ? -21.042 4.060 0.035 1.00 83.75 117 GLY A CA 1
ATOM 904 C C . GLY A 1 117 ? -20.017 3.701 1.114 1.00 83.75 117 GLY A C 1
ATOM 905 O O . GLY A 1 117 ? -18.843 3.995 0.912 1.00 83.75 117 GLY A O 1
ATOM 906 N N . GLY A 1 118 ? -20.427 3.067 2.218 1.00 89.81 118 GLY A N 1
ATOM 907 C CA . GLY A 1 118 ? -19.525 2.626 3.287 1.00 89.81 118 GLY A CA 1
ATOM 908 C C . GLY A 1 118 ? -19.112 3.737 4.257 1.00 89.81 118 GLY A C 1
ATOM 909 O O . GLY A 1 118 ? -19.842 4.710 4.451 1.00 89.81 118 GLY A O 1
ATOM 910 N N . PHE A 1 119 ? -17.964 3.575 4.913 1.00 91.62 119 PHE A N 1
ATOM 911 C CA . PHE A 1 119 ? -17.389 4.568 5.824 1.00 91.62 119 PHE A CA 1
ATOM 912 C C . PHE A 1 119 ? -16.911 5.818 5.089 1.00 91.62 119 PHE A C 1
ATOM 914 O O . PHE A 1 119 ? -17.037 6.915 5.629 1.00 91.62 119 PHE A O 1
ATOM 921 N N . SER A 1 120 ? -16.386 5.665 3.872 1.00 93.31 120 SER A N 1
ATOM 922 C CA . SER A 1 120 ? -15.886 6.776 3.067 1.00 93.31 120 SER A CA 1
ATOM 923 C C . SER A 1 120 ? -17.004 7.488 2.304 1.00 93.31 120 SER A C 1
ATOM 925 O O . SER A 1 120 ? -16.788 8.582 1.788 1.00 93.31 120 SER A O 1
ATOM 927 N N . GLY A 1 121 ? -18.175 6.853 2.168 1.00 93.44 121 GLY A N 1
ATOM 928 C CA . GLY A 1 121 ? -19.263 7.322 1.308 1.00 93.44 121 GLY A CA 1
ATOM 929 C C . GLY A 1 121 ? -18.946 7.229 -0.191 1.00 93.44 121 GLY A C 1
ATOM 930 O O . GLY A 1 121 ? -19.629 7.866 -0.986 1.00 93.44 121 GLY A O 1
ATOM 931 N N . LYS A 1 122 ? -17.910 6.470 -0.587 1.00 94.06 122 LYS A N 1
ATOM 932 C CA . LYS A 1 122 ? -17.409 6.400 -1.977 1.00 94.06 122 LYS A CA 1
ATOM 933 C C . LYS A 1 122 ? -17.529 5.016 -2.619 1.00 94.06 122 LYS A C 1
ATOM 935 O O . LYS A 1 122 ? -17.273 4.890 -3.809 1.00 94.06 122 LYS A O 1
ATOM 940 N N . ALA A 1 123 ? -17.874 3.963 -1.874 1.00 94.19 123 ALA A N 1
ATOM 941 C CA . ALA A 1 123 ? -17.912 2.596 -2.418 1.00 94.19 123 ALA A CA 1
ATOM 942 C C . ALA A 1 123 ? -16.675 2.269 -3.303 1.00 94.19 123 ALA A C 1
ATOM 944 O O . ALA A 1 123 ? -16.826 1.960 -4.490 1.00 94.19 123 ALA A O 1
ATOM 945 N N . PRO A 1 124 ? -15.449 2.413 -2.759 1.00 96.19 124 PRO A N 1
ATOM 946 C CA . PRO A 1 124 ? -14.225 2.324 -3.541 1.00 96.19 124 PRO A CA 1
ATOM 947 C C . PRO A 1 124 ? -14.033 0.939 -4.166 1.00 96.19 124 PRO A C 1
ATOM 949 O O . PRO A 1 124 ? -14.406 -0.082 -3.584 1.00 96.19 124 PRO A O 1
ATOM 952 N N . ARG A 1 125 ? -13.387 0.895 -5.331 1.00 95.12 125 ARG A N 1
ATOM 953 C CA . ARG A 1 125 ? -12.954 -0.341 -5.995 1.00 95.12 125 ARG A CA 1
ATOM 954 C C . ARG A 1 125 ? -11.507 -0.240 -6.457 1.00 95.12 125 ARG A C 1
ATOM 956 O O . ARG A 1 125 ? -11.052 0.844 -6.827 1.00 95.12 125 ARG A O 1
ATOM 963 N N . LEU A 1 126 ? -10.816 -1.376 -6.462 1.00 95.69 126 LEU A N 1
ATOM 964 C CA . LEU A 1 126 ? -9.502 -1.502 -7.085 1.00 95.69 126 LEU A CA 1
ATOM 965 C C . LEU A 1 126 ? -9.664 -1.739 -8.586 1.00 95.69 126 LEU A C 1
ATOM 967 O O . LEU A 1 126 ? -10.540 -2.490 -9.012 1.00 95.69 126 LEU A O 1
ATOM 971 N N . THR A 1 127 ? -8.806 -1.115 -9.382 1.00 95.50 127 THR A N 1
ATOM 972 C CA . THR A 1 127 ? -8.644 -1.423 -10.805 1.00 95.50 127 THR A CA 1
ATOM 973 C C . THR A 1 127 ? -7.174 -1.352 -11.192 1.00 95.50 127 THR A C 1
ATOM 975 O O . THR A 1 127 ? -6.367 -0.732 -10.498 1.00 95.50 127 THR A O 1
ATOM 978 N N . ASN A 1 128 ? -6.830 -1.962 -12.329 1.00 94.75 128 ASN A N 1
ATOM 979 C CA . ASN A 1 128 ? -5.482 -1.931 -12.900 1.00 94.75 128 ASN A CA 1
ATOM 980 C C . ASN A 1 128 ? -4.403 -2.332 -11.884 1.00 94.75 128 ASN A C 1
ATOM 982 O O . ASN A 1 128 ? -3.381 -1.649 -11.759 1.00 94.75 128 ASN A O 1
ATOM 986 N N . LEU A 1 129 ? -4.655 -3.405 -11.135 1.00 96.62 129 LEU A N 1
ATOM 987 C CA . LEU A 1 129 ? -3.693 -3.936 -10.187 1.00 96.62 129 LEU A CA 1
ATOM 988 C C . LEU A 1 129 ? -2.434 -4.392 -10.931 1.00 96.62 129 LEU A C 1
ATOM 990 O O . LEU A 1 129 ? -2.502 -5.124 -11.917 1.00 96.62 129 LEU A O 1
ATOM 994 N N . ARG A 1 130 ? -1.279 -3.902 -10.491 1.00 96.25 130 ARG A N 1
ATOM 995 C CA . ARG A 1 130 ? -0.022 -4.012 -11.232 1.00 96.25 130 ARG A CA 1
ATOM 996 C C . ARG A 1 130 ? 1.172 -3.899 -10.300 1.00 96.25 130 ARG A C 1
ATOM 998 O O . ARG A 1 130 ? 1.068 -3.362 -9.201 1.00 96.25 130 ARG A O 1
ATOM 1005 N N . ARG A 1 131 ? 2.336 -4.335 -10.775 1.00 96.81 131 ARG A N 1
ATOM 1006 C CA . ARG A 1 131 ? 3.623 -3.997 -10.161 1.00 96.81 131 ARG A CA 1
ATOM 1007 C C . ARG A 1 131 ? 4.308 -2.930 -11.005 1.00 96.81 131 ARG A C 1
ATOM 1009 O O . ARG A 1 131 ? 4.373 -3.067 -12.222 1.00 96.81 131 ARG A O 1
ATOM 1016 N N . VAL A 1 132 ? 4.789 -1.866 -10.373 1.00 95.44 132 VAL A N 1
ATOM 1017 C CA . VAL A 1 132 ? 5.456 -0.735 -11.037 1.00 95.44 132 VAL A CA 1
ATOM 1018 C C . VAL A 1 132 ? 6.849 -0.528 -10.469 1.00 95.44 132 VAL A C 1
ATOM 1020 O O . VAL A 1 132 ? 7.095 -0.854 -9.313 1.00 95.44 132 VAL A O 1
ATOM 1023 N N . MET A 1 133 ? 7.753 0.064 -11.246 1.00 95.62 133 MET A N 1
ATOM 1024 C CA . MET A 1 133 ? 8.999 0.593 -10.699 1.00 95.62 133 MET A CA 1
ATOM 1025 C C . MET A 1 133 ? 8.757 1.983 -10.114 1.00 95.62 133 MET A C 1
ATOM 1027 O O . MET A 1 133 ? 8.419 2.922 -10.835 1.00 95.62 133 MET A O 1
ATOM 1031 N N . ARG A 1 134 ? 8.965 2.123 -8.807 1.00 94.94 134 ARG A N 1
ATOM 1032 C CA . ARG A 1 134 ? 8.974 3.411 -8.122 1.00 94.94 134 ARG A CA 1
ATOM 1033 C C . ARG A 1 134 ? 10.406 3.891 -7.971 1.00 94.94 134 ARG A C 1
ATOM 1035 O O . ARG A 1 134 ? 11.209 3.254 -7.296 1.00 94.94 134 ARG A O 1
ATOM 1042 N N . LEU A 1 135 ? 10.693 5.043 -8.561 1.00 94.38 135 LEU A N 1
ATOM 1043 C CA . LEU A 1 135 ? 11.933 5.776 -8.344 1.00 94.38 135 LEU A CA 1
ATOM 1044 C C . LEU A 1 135 ? 11.695 6.825 -7.259 1.00 94.38 135 LEU A C 1
ATOM 1046 O O . LEU A 1 135 ? 10.748 7.606 -7.350 1.00 94.38 135 LEU A O 1
ATOM 1050 N N . THR A 1 136 ? 12.544 6.842 -6.238 1.00 93.56 136 THR A N 1
ATOM 1051 C CA . THR A 1 136 ? 12.461 7.806 -5.136 1.00 93.56 136 THR A CA 1
ATOM 1052 C C . THR A 1 136 ? 13.775 8.557 -5.040 1.00 93.56 136 THR A C 1
ATOM 1054 O O . THR A 1 136 ? 14.828 7.942 -4.918 1.00 93.56 136 THR A O 1
ATOM 1057 N N . THR A 1 137 ? 13.736 9.886 -5.074 1.00 93.88 137 THR A N 1
ATOM 1058 C CA . THR A 1 137 ? 14.906 10.719 -4.783 1.00 93.88 137 THR A CA 1
ATOM 1059 C C . THR A 1 137 ? 14.993 11.004 -3.288 1.00 93.88 137 THR A C 1
ATOM 1061 O O . THR A 1 137 ? 13.981 11.083 -2.587 1.00 93.88 137 THR A O 1
ATOM 1064 N N . ARG A 1 138 ? 16.212 11.196 -2.778 1.00 91.75 138 ARG A N 1
ATOM 1065 C CA . ARG A 1 138 ? 16.391 11.800 -1.456 1.00 91.75 138 ARG A CA 1
ATOM 1066 C C . ARG A 1 138 ? 15.911 13.254 -1.501 1.00 91.75 138 ARG A C 1
ATOM 1068 O O . ARG A 1 138 ? 16.151 13.948 -2.483 1.00 91.75 138 ARG A O 1
ATOM 1075 N N . ALA A 1 139 ? 15.263 13.726 -0.440 1.00 89.25 139 ALA A N 1
ATOM 1076 C CA . ALA A 1 139 ? 14.885 15.132 -0.335 1.00 89.25 139 ALA A CA 1
ATOM 1077 C C . ALA A 1 139 ? 16.125 16.047 -0.300 1.00 89.25 139 ALA A C 1
ATOM 1079 O O . ALA A 1 139 ? 17.113 15.736 0.370 1.00 89.25 139 ALA A O 1
ATOM 1080 N N . GLY A 1 140 ? 16.038 17.192 -0.979 1.00 90.12 140 GLY A N 1
ATOM 1081 C CA . GLY A 1 140 ? 17.088 18.211 -1.026 1.00 90.12 140 GLY A CA 1
ATOM 1082 C C . GLY A 1 140 ? 17.735 18.371 -2.409 1.00 90.12 140 GLY A C 1
ATOM 1083 O O . GLY A 1 140 ? 17.472 17.579 -3.312 1.00 90.12 140 GLY A O 1
ATOM 1084 N N . PRO A 1 141 ? 18.576 19.406 -2.582 1.00 87.12 141 PRO A N 1
ATOM 1085 C CA . PRO A 1 141 ? 19.166 19.768 -3.876 1.00 87.12 141 PRO A CA 1
ATOM 1086 C C . PRO A 1 141 ? 20.094 18.691 -4.466 1.00 87.12 141 PRO A C 1
ATOM 1088 O O . PRO A 1 141 ? 20.242 18.619 -5.678 1.00 87.12 141 PRO A O 1
ATOM 1091 N N . GLU A 1 142 ? 20.646 17.807 -3.629 1.00 89.81 142 GLU A N 1
ATOM 1092 C CA . GLU A 1 142 ? 21.515 16.684 -4.034 1.00 89.81 142 GLU A CA 1
ATOM 1093 C C . GLU A 1 142 ? 20.738 15.376 -4.311 1.00 89.81 142 GLU A C 1
ATOM 1095 O O . GLU A 1 142 ? 21.312 14.289 -4.456 1.00 89.81 142 GLU A O 1
ATOM 1100 N N . GLY A 1 143 ? 19.404 15.445 -4.314 1.00 92.75 143 GLY A N 1
ATOM 1101 C CA . GLY A 1 143 ? 18.523 14.313 -4.561 1.00 92.75 143 GLY A CA 1
ATOM 1102 C C . GLY A 1 143 ? 18.581 13.854 -6.013 1.00 92.75 143 GLY A C 1
ATOM 1103 O O . GLY A 1 143 ? 18.104 14.551 -6.903 1.00 92.75 143 GLY A O 1
ATOM 1104 N N . SER A 1 144 ? 19.104 12.655 -6.263 1.00 94.12 144 SER A N 1
ATOM 1105 C CA . SER A 1 144 ? 19.155 12.080 -7.611 1.00 94.12 144 SER A CA 1
ATOM 1106 C C . SER A 1 144 ? 18.842 10.591 -7.602 1.00 94.12 144 SER A C 1
ATOM 1108 O O . SER A 1 144 ? 19.170 9.872 -6.660 1.00 94.12 144 SER A O 1
ATOM 1110 N N . VAL A 1 145 ? 18.206 10.125 -8.672 1.00 95.56 145 VAL A N 1
ATOM 1111 C CA . VAL A 1 145 ? 18.027 8.705 -8.964 1.00 95.56 145 VAL A CA 1
ATOM 1112 C C . VAL A 1 145 ? 18.196 8.517 -10.464 1.00 95.56 145 VAL A C 1
ATOM 1114 O O . VAL A 1 145 ? 17.564 9.208 -11.261 1.00 95.56 145 VAL A O 1
ATOM 1117 N N . ALA A 1 146 ? 19.082 7.610 -10.848 1.00 93.50 146 ALA A N 1
ATOM 1118 C CA . ALA A 1 146 ? 19.288 7.209 -12.227 1.00 93.50 146 ALA A CA 1
ATOM 1119 C C . ALA A 1 146 ? 19.003 5.716 -12.339 1.00 93.50 146 ALA A C 1
ATOM 1121 O O . ALA A 1 146 ? 19.536 4.921 -11.569 1.00 93.50 146 ALA A O 1
ATOM 1122 N N . PHE A 1 147 ? 18.171 5.351 -13.306 1.00 92.88 147 PHE A N 1
ATOM 1123 C CA . PHE A 1 147 ? 17.895 3.970 -13.669 1.00 92.88 147 PHE A CA 1
ATOM 1124 C C . PHE A 1 147 ? 18.478 3.707 -15.053 1.00 92.88 147 PHE A C 1
ATOM 1126 O O . PHE A 1 147 ? 18.288 4.500 -15.976 1.00 92.88 147 PHE A O 1
ATOM 1133 N N . SER A 1 148 ? 19.200 2.602 -15.195 1.00 92.12 148 SER A N 1
ATOM 1134 C CA . SER A 1 148 ? 19.804 2.198 -16.461 1.00 92.12 148 SER A CA 1
ATOM 1135 C C . SER A 1 148 ? 19.676 0.696 -16.664 1.00 92.12 148 SER A C 1
ATOM 1137 O O . SER A 1 148 ? 19.637 -0.070 -15.703 1.00 92.12 148 SER A O 1
ATOM 1139 N N . ILE A 1 149 ? 19.620 0.288 -17.929 1.00 91.44 149 ILE A N 1
ATOM 1140 C CA . ILE A 1 149 ? 19.560 -1.112 -18.344 1.00 91.44 149 ILE A CA 1
ATOM 1141 C C . ILE A 1 149 ? 20.825 -1.388 -19.151 1.00 91.44 149 ILE A C 1
ATOM 1143 O O . ILE A 1 149 ? 21.069 -0.750 -20.178 1.00 91.44 149 ILE A O 1
ATOM 1147 N N . ALA A 1 150 ? 21.657 -2.303 -18.663 1.00 89.69 150 ALA A N 1
ATOM 1148 C CA . ALA A 1 150 ? 22.867 -2.723 -19.349 1.00 89.69 150 ALA A CA 1
ATOM 1149 C C . ALA A 1 150 ? 22.526 -3.499 -20.636 1.00 89.69 150 ALA A C 1
ATOM 1151 O O . ALA A 1 150 ? 21.435 -4.057 -20.755 1.00 89.69 150 ALA A O 1
ATOM 1152 N N . PRO A 1 151 ? 23.467 -3.638 -21.590 1.00 85.69 151 PRO A N 1
ATOM 1153 C CA . PRO A 1 151 ? 23.258 -4.476 -22.773 1.00 85.69 151 PRO A CA 1
ATOM 1154 C C . PRO A 1 151 ? 22.958 -5.950 -22.463 1.00 85.69 151 PRO A C 1
ATOM 1156 O O . PRO A 1 151 ? 22.436 -6.644 -23.325 1.00 85.69 151 PRO A O 1
ATOM 1159 N N . SER A 1 152 ? 23.297 -6.428 -21.261 1.00 87.56 152 SER A N 1
ATOM 1160 C CA . SER A 1 152 ? 22.938 -7.758 -20.751 1.00 87.56 152 SER A CA 1
ATOM 1161 C C . SER A 1 152 ? 21.488 -7.861 -20.261 1.00 87.56 152 SER A C 1
ATOM 1163 O O . SER A 1 152 ? 21.034 -8.959 -19.960 1.00 87.56 152 SER A O 1
ATOM 1165 N N . GLY A 1 153 ? 20.770 -6.740 -20.145 1.00 88.44 153 GLY A N 1
ATOM 1166 C CA . GLY A 1 153 ? 19.444 -6.649 -19.530 1.00 88.44 153 GLY A CA 1
ATOM 1167 C C . GLY A 1 153 ? 19.485 -6.389 -18.023 1.00 88.44 153 GLY A C 1
ATOM 1168 O O . GLY A 1 153 ? 18.457 -6.056 -17.444 1.00 88.44 153 GLY A O 1
ATOM 1169 N N . GLU A 1 154 ? 20.662 -6.481 -17.397 1.00 92.50 154 GLU A N 1
ATOM 1170 C CA . GLU A 1 154 ? 20.856 -6.155 -15.982 1.00 92.50 154 GLU A CA 1
ATOM 1171 C C . GLU A 1 154 ? 20.444 -4.704 -15.707 1.00 92.50 154 GLU A C 1
ATOM 1173 O O . GLU A 1 154 ? 20.877 -3.773 -16.393 1.00 92.50 154 GLU A O 1
ATOM 1178 N N . GLN A 1 155 ? 19.614 -4.511 -14.691 1.00 93.56 155 GLN A N 1
ATOM 1179 C CA . GLN A 1 155 ? 19.135 -3.205 -14.276 1.00 93.56 155 GLN A CA 1
ATOM 1180 C C . GLN A 1 155 ? 20.011 -2.648 -13.156 1.00 93.56 155 GLN A C 1
ATOM 1182 O O . GLN A 1 155 ? 20.359 -3.350 -12.203 1.00 93.56 155 GLN A O 1
ATOM 1187 N N . ARG A 1 156 ? 20.342 -1.358 -13.252 1.00 93.88 156 ARG A N 1
ATOM 1188 C CA . ARG A 1 156 ? 21.193 -0.655 -12.287 1.00 93.88 156 ARG A CA 1
ATOM 1189 C C . ARG A 1 156 ? 20.572 0.653 -11.844 1.00 93.88 156 ARG A C 1
ATOM 1191 O O . ARG A 1 156 ? 20.018 1.398 -12.655 1.00 93.88 156 ARG A O 1
ATOM 1198 N N . VAL A 1 157 ? 20.750 0.942 -10.559 1.00 93.94 157 VAL A N 1
ATOM 1199 C CA . VAL A 1 157 ? 20.316 2.179 -9.908 1.00 93.94 157 VAL A CA 1
ATOM 1200 C C . VAL A 1 157 ? 21.545 2.915 -9.411 1.00 93.94 157 VAL A C 1
ATOM 1202 O O . VAL A 1 157 ? 22.431 2.314 -8.807 1.00 93.94 157 VAL A O 1
ATOM 1205 N N . ALA A 1 158 ? 21.597 4.213 -9.668 1.00 93.44 158 ALA A N 1
ATOM 1206 C CA . ALA A 1 158 ? 22.639 5.100 -9.176 1.00 93.44 158 ALA A CA 1
ATOM 1207 C C . ALA A 1 158 ? 22.029 6.387 -8.603 1.00 93.44 158 ALA A C 1
ATOM 1209 O O . ALA A 1 158 ? 20.852 6.685 -8.820 1.00 93.44 158 ALA A O 1
ATOM 1210 N N . GLY A 1 159 ? 22.847 7.162 -7.893 1.00 92.44 159 GLY A N 1
ATOM 1211 C CA . GLY A 1 159 ? 22.437 8.396 -7.223 1.00 92.44 159 GLY A CA 1
ATOM 1212 C C . GLY A 1 159 ? 22.234 8.215 -5.720 1.00 92.44 159 GLY A C 1
ATOM 1213 O O . GLY A 1 159 ? 22.708 7.252 -5.122 1.00 92.44 159 GLY A O 1
ATOM 1214 N N . THR A 1 160 ? 21.551 9.178 -5.106 1.00 93.00 160 THR A N 1
ATOM 1215 C CA . THR A 1 160 ? 21.286 9.231 -3.657 1.00 93.00 160 THR A CA 1
ATOM 1216 C C . THR A 1 160 ? 19.906 8.686 -3.271 1.00 93.00 160 THR A C 1
ATOM 1218 O O . THR A 1 160 ? 19.563 8.665 -2.089 1.00 93.00 160 THR A O 1
ATOM 1221 N N . GLY A 1 161 ? 19.107 8.293 -4.264 1.00 92.75 161 GLY A N 1
ATOM 1222 C CA . GLY A 1 161 ? 17.762 7.743 -4.134 1.00 92.75 161 GLY A CA 1
ATOM 1223 C C . GLY A 1 161 ? 17.686 6.212 -4.157 1.00 92.75 161 GLY A C 1
ATOM 1224 O O . GLY A 1 161 ? 18.679 5.516 -3.959 1.00 92.75 161 GLY A O 1
ATOM 1225 N N . SER A 1 162 ? 16.488 5.689 -4.421 1.00 93.81 162 SER A N 1
ATOM 1226 C CA . SER A 1 162 ? 16.199 4.256 -4.540 1.00 93.81 162 SER A CA 1
ATOM 1227 C C . SER A 1 162 ? 15.307 3.947 -5.744 1.00 93.81 162 SER A C 1
ATOM 1229 O O . SER A 1 162 ? 14.566 4.808 -6.228 1.00 93.81 162 SER A O 1
ATOM 1231 N N . ALA A 1 163 ? 15.353 2.697 -6.204 1.00 94.88 163 ALA A N 1
ATOM 1232 C CA . ALA A 1 163 ? 14.344 2.129 -7.088 1.00 94.88 163 ALA A CA 1
ATOM 1233 C C . ALA A 1 163 ? 13.817 0.836 -6.475 1.00 94.88 163 ALA A C 1
ATOM 1235 O O . ALA A 1 163 ? 14.603 -0.007 -6.047 1.00 94.88 163 ALA A O 1
ATOM 1236 N N . ASN A 1 164 ? 12.499 0.689 -6.444 1.00 95.31 164 ASN A N 1
ATOM 1237 C CA . ASN A 1 164 ? 11.833 -0.472 -5.870 1.00 95.31 164 ASN A CA 1
ATOM 1238 C C . ASN A 1 164 ? 10.686 -0.889 -6.791 1.00 95.31 164 ASN A C 1
ATOM 1240 O O . ASN A 1 164 ? 10.031 -0.033 -7.392 1.00 95.31 164 ASN A O 1
ATOM 1244 N N . LEU A 1 165 ? 10.418 -2.185 -6.900 1.00 95.88 165 LEU A N 1
ATOM 1245 C CA . LEU A 1 165 ? 9.200 -2.683 -7.530 1.00 95.88 165 LEU A CA 1
ATOM 1246 C C . LEU A 1 165 ? 8.086 -2.674 -6.487 1.00 95.88 165 LEU A C 1
ATOM 1248 O O . LEU A 1 165 ? 8.278 -3.194 -5.396 1.00 95.88 165 LEU A O 1
ATOM 1252 N N . ILE A 1 166 ? 6.933 -2.091 -6.797 1.00 97.12 166 ILE A N 1
ATOM 1253 C CA . ILE A 1 166 ? 5.832 -1.939 -5.839 1.00 97.12 166 ILE A CA 1
ATOM 1254 C C . ILE A 1 166 ? 4.537 -2.432 -6.460 1.00 97.12 166 ILE A C 1
ATOM 1256 O O . ILE A 1 166 ? 4.184 -2.015 -7.566 1.00 97.12 166 ILE A O 1
ATOM 1260 N N . VAL A 1 167 ? 3.830 -3.311 -5.752 1.00 97.88 167 VAL A N 1
ATOM 1261 C CA . VAL A 1 167 ? 2.462 -3.698 -6.112 1.00 97.88 167 VAL A CA 1
ATOM 1262 C C . VAL A 1 167 ? 1.506 -2.581 -5.707 1.00 97.88 167 VAL A C 1
ATOM 1264 O O . VAL A 1 167 ? 1.474 -2.161 -4.553 1.00 97.88 167 VAL A O 1
ATOM 1267 N N . THR A 1 168 ? 0.726 -2.090 -6.665 1.00 97.81 168 THR A N 1
ATOM 1268 C CA . THR A 1 168 ? -0.260 -1.028 -6.454 1.00 97.81 168 THR A CA 1
ATOM 1269 C C . THR A 1 168 ? -1.439 -1.162 -7.420 1.00 97.81 168 THR A C 1
ATOM 1271 O O . THR A 1 168 ? -1.417 -1.965 -8.353 1.00 97.81 168 THR A O 1
ATOM 1274 N N . ALA A 1 169 ? -2.474 -0.360 -7.203 1.00 97.94 169 ALA A N 1
ATOM 1275 C CA . ALA A 1 169 ? -3.677 -0.283 -8.018 1.00 97.94 169 ALA A CA 1
ATOM 1276 C C . ALA A 1 169 ? -4.169 1.163 -8.090 1.00 97.94 169 ALA A C 1
ATOM 1278 O O . ALA A 1 169 ? -3.861 1.975 -7.214 1.00 97.94 169 ALA A O 1
ATOM 1279 N N . ASP A 1 170 ? -5.010 1.450 -9.078 1.00 98.19 170 ASP A N 1
ATOM 1280 C CA . ASP A 1 170 ? -5.824 2.658 -9.041 1.00 98.19 170 ASP A CA 1
ATOM 1281 C C . ASP A 1 170 ? -7.051 2.385 -8.162 1.00 98.19 170 ASP A C 1
ATOM 1283 O O . ASP A 1 170 ? -7.719 1.354 -8.293 1.00 98.19 170 ASP A O 1
ATOM 1287 N N . VAL A 1 171 ? -7.356 3.312 -7.261 1.00 98.12 171 VAL A N 1
ATOM 1288 C CA . VAL A 1 171 ? -8.544 3.258 -6.410 1.00 98.12 171 VAL A CA 1
ATOM 1289 C C . VAL A 1 171 ? -9.558 4.248 -6.953 1.00 98.12 171 VAL A C 1
ATOM 1291 O O . VAL A 1 171 ? -9.291 5.449 -7.000 1.00 98.12 171 VAL A O 1
ATOM 1294 N N . LEU A 1 172 ? -10.724 3.753 -7.364 1.00 97.25 172 LEU A N 1
ATOM 1295 C CA . LEU A 1 172 ? -11.797 4.568 -7.936 1.00 97.25 172 LEU A CA 1
ATOM 1296 C C . LEU A 1 172 ? -13.024 4.579 -7.024 1.00 97.25 172 LEU A C 1
ATOM 1298 O O . LEU A 1 172 ? -13.334 3.576 -6.386 1.00 97.25 172 LEU A O 1
ATOM 1302 N N . ASN A 1 173 ? -13.750 5.692 -7.013 1.00 94.75 173 ASN A N 1
ATOM 1303 C CA . ASN A 1 173 ? -15.099 5.804 -6.458 1.00 94.75 173 ASN A CA 1
ATOM 1304 C C . ASN A 1 173 ? -16.106 5.048 -7.356 1.00 94.75 173 ASN A C 1
ATOM 1306 O O . ASN A 1 173 ? -15.808 4.673 -8.494 1.00 94.75 173 ASN A O 1
ATOM 1310 N N . SER A 1 174 ? -17.312 4.817 -6.844 1.00 91.06 174 SER A N 1
ATOM 1311 C CA . SER A 1 174 ? -18.452 4.229 -7.557 1.00 91.06 174 SER A CA 1
ATOM 1312 C C . SER A 1 174 ? -18.692 4.813 -8.957 1.00 91.06 174 SER A C 1
ATOM 1314 O O . SER A 1 174 ? -18.875 4.047 -9.903 1.00 91.06 174 SER A O 1
ATOM 1316 N N . ASP A 1 175 ? -18.584 6.131 -9.114 1.00 92.50 175 ASP A N 1
ATOM 1317 C CA . ASP A 1 175 ? -18.741 6.870 -10.376 1.00 92.50 175 ASP A CA 1
ATOM 1318 C C . ASP A 1 175 ? -17.547 6.741 -11.346 1.00 92.50 175 ASP A C 1
ATOM 1320 O O . ASP A 1 175 ? -17.618 7.207 -12.479 1.00 92.50 175 ASP A O 1
ATOM 1324 N N . GLY A 1 176 ? -16.457 6.086 -10.933 1.00 93.62 176 GLY A N 1
ATOM 1325 C CA . GLY A 1 176 ? -15.220 5.969 -11.707 1.00 93.62 176 GLY A CA 1
ATOM 1326 C C . GLY A 1 176 ? -14.221 7.104 -11.484 1.00 93.62 176 GLY A C 1
ATOM 1327 O O . GLY A 1 176 ? -13.131 7.055 -12.052 1.00 93.62 176 GLY A O 1
ATOM 1328 N N . THR A 1 177 ? -14.536 8.086 -10.635 1.00 96.62 177 THR A N 1
ATOM 1329 C CA . THR A 1 177 ? -13.602 9.153 -10.266 1.00 96.62 177 THR A CA 1
ATOM 1330 C C . THR A 1 177 ? -12.427 8.577 -9.476 1.00 96.62 177 THR A C 1
ATOM 1332 O O . THR A 1 177 ? -12.618 7.807 -8.532 1.00 96.62 177 THR A O 1
ATOM 1335 N N . SER A 1 178 ? -11.202 8.963 -9.840 1.00 97.44 178 SER A N 1
ATOM 1336 C CA . SER A 1 178 ? -9.994 8.524 -9.137 1.00 97.44 178 SER A CA 1
ATOM 1337 C C . SER A 1 178 ? -9.936 9.080 -7.713 1.00 97.44 178 SER A C 1
ATOM 1339 O O . SER A 1 178 ? -10.057 10.286 -7.502 1.00 97.44 178 SER A O 1
ATOM 1341 N N . ILE A 1 179 ? -9.747 8.186 -6.743 1.00 97.62 179 ILE A N 1
ATOM 1342 C CA . ILE A 1 179 ? -9.443 8.505 -5.342 1.00 97.62 179 ILE A CA 1
ATOM 1343 C C . ILE A 1 179 ? -7.924 8.607 -5.165 1.00 97.62 179 ILE A C 1
ATOM 1345 O O . ILE A 1 179 ? -7.443 9.493 -4.461 1.00 97.62 179 ILE A O 1
ATOM 1349 N N . GLY A 1 180 ? -7.162 7.721 -5.812 1.00 97.56 180 GLY A N 1
ATOM 1350 C CA . GLY A 1 180 ? -5.703 7.753 -5.785 1.00 97.56 180 GLY A CA 1
ATOM 1351 C C . GLY A 1 180 ? -5.048 6.396 -6.018 1.00 97.56 180 GLY A C 1
ATOM 1352 O O . GLY A 1 180 ? -5.680 5.446 -6.470 1.00 97.56 180 GLY A O 1
ATOM 1353 N N . ASP A 1 181 ? -3.761 6.331 -5.693 1.00 97.81 181 ASP A N 1
ATOM 1354 C CA . ASP A 1 181 ? -2.923 5.133 -5.768 1.00 97.81 181 ASP A CA 1
ATOM 1355 C C . ASP A 1 181 ? -3.020 4.316 -4.468 1.00 97.81 181 ASP A C 1
ATOM 1357 O O . ASP A 1 181 ? -2.908 4.868 -3.367 1.00 97.81 181 ASP A O 1
ATOM 1361 N N . LEU A 1 182 ? -3.229 3.002 -4.592 1.00 98.50 182 LEU A N 1
ATOM 1362 C CA . LEU A 1 182 ? -3.451 2.108 -3.455 1.00 98.50 182 LEU A CA 1
ATOM 1363 C C . LEU A 1 182 ? -2.289 2.138 -2.459 1.00 98.50 182 LEU A C 1
ATOM 1365 O O . LEU A 1 182 ? -2.532 2.280 -1.262 1.00 98.50 182 LEU A O 1
ATOM 1369 N N . TYR A 1 183 ? -1.047 2.031 -2.934 1.00 97.75 183 TYR A N 1
ATOM 1370 C CA . TYR A 1 183 ? 0.126 2.020 -2.060 1.00 97.75 183 TYR A CA 1
ATOM 1371 C C . TYR A 1 183 ? 0.228 3.320 -1.246 1.00 97.75 183 TYR A C 1
ATOM 1373 O O . TYR A 1 183 ? 0.438 3.305 -0.033 1.00 97.75 183 TYR A O 1
ATOM 1381 N N . THR A 1 184 ? -0.029 4.462 -1.884 1.00 97.25 184 THR A N 1
ATOM 1382 C CA . THR A 1 184 ? -0.072 5.766 -1.207 1.00 97.25 184 THR A CA 1
ATOM 1383 C C . THR A 1 184 ? -1.180 5.842 -0.152 1.00 97.25 184 THR A C 1
ATOM 1385 O O . THR A 1 184 ? -0.957 6.359 0.945 1.00 97.25 184 THR A O 1
ATOM 1388 N N . ILE A 1 185 ? -2.372 5.325 -0.459 1.00 98.56 185 ILE A N 1
ATOM 1389 C CA . ILE A 1 185 ? -3.503 5.277 0.481 1.00 98.56 185 ILE A CA 1
ATOM 1390 C C . ILE A 1 185 ? -3.182 4.366 1.674 1.00 98.56 185 ILE A C 1
ATOM 1392 O O . ILE A 1 185 ? -3.465 4.736 2.812 1.00 98.56 185 ILE A O 1
ATOM 1396 N N . GLN A 1 186 ? -2.549 3.212 1.442 1.00 98.44 186 GLN A N 1
ATOM 1397 C CA . GLN A 1 186 ? -2.112 2.296 2.499 1.00 98.44 186 GLN A CA 1
ATOM 1398 C C . GLN A 1 186 ? -1.133 2.980 3.458 1.00 98.44 186 GLN A C 1
ATOM 1400 O O . GLN A 1 186 ? -1.359 2.945 4.665 1.00 98.44 186 GLN A O 1
ATOM 1405 N N . LEU A 1 187 ? -0.105 3.666 2.942 1.00 97.31 187 LEU A N 1
ATOM 1406 C CA . LEU A 1 187 ? 0.855 4.404 3.774 1.00 97.31 187 LEU A CA 1
ATOM 1407 C C . LEU A 1 187 ? 0.169 5.449 4.663 1.00 97.31 187 LEU A C 1
ATOM 1409 O O . LEU A 1 187 ? 0.398 5.477 5.871 1.00 97.31 187 LEU A O 1
ATOM 1413 N N . LYS A 1 188 ? -0.725 6.263 4.088 1.00 98.31 188 LYS A N 1
ATOM 1414 C CA . LYS A 1 188 ? -1.481 7.277 4.842 1.00 98.31 188 LYS A CA 1
ATOM 1415 C C . LYS A 1 188 ? -2.403 6.660 5.892 1.00 98.31 188 LYS A C 1
ATOM 1417 O O . LYS A 1 188 ? -2.554 7.210 6.980 1.00 98.31 188 LYS A O 1
ATOM 1422 N N . ALA A 1 189 ? -3.030 5.525 5.581 1.00 98.12 189 ALA A N 1
ATOM 1423 C CA . ALA A 1 189 ? -3.887 4.819 6.525 1.00 98.12 189 ALA A CA 1
ATOM 1424 C C . ALA A 1 189 ? -3.085 4.247 7.706 1.00 98.12 189 ALA A C 1
ATOM 1426 O O . ALA A 1 189 ? -3.554 4.314 8.841 1.00 98.12 189 ALA A O 1
ATOM 1427 N N . ILE A 1 190 ? -1.882 3.719 7.455 1.00 97.00 190 ILE A N 1
ATOM 1428 C CA . ILE A 1 190 ? -0.971 3.239 8.504 1.00 97.00 190 ILE A CA 1
ATOM 1429 C C . ILE A 1 190 ? -0.562 4.398 9.411 1.00 97.00 190 ILE A C 1
ATOM 1431 O O . ILE A 1 190 ? -0.754 4.308 10.620 1.00 97.00 190 ILE A O 1
ATOM 1435 N N . GLU A 1 191 ? -0.082 5.502 8.836 1.00 96.44 191 GLU A N 1
ATOM 1436 C CA . GLU A 1 191 ? 0.322 6.698 9.588 1.00 96.44 191 GLU A CA 1
ATOM 1437 C C . GLU A 1 191 ? -0.821 7.229 10.470 1.00 96.44 191 GLU A C 1
ATOM 1439 O O . GLU A 1 191 ? -0.632 7.499 11.658 1.00 96.44 191 GLU A O 1
ATOM 1444 N N . ALA A 1 192 ? -2.038 7.297 9.923 1.00 97.00 192 ALA A N 1
ATOM 1445 C CA . ALA A 1 192 ? -3.223 7.705 10.670 1.00 97.00 192 ALA A CA 1
ATOM 1446 C C . ALA A 1 192 ? -3.543 6.761 11.840 1.00 97.00 192 ALA A C 1
ATOM 1448 O O . ALA A 1 192 ? -3.879 7.221 12.932 1.00 97.00 192 ALA A O 1
ATOM 1449 N N . TRP A 1 193 ? -3.434 5.445 11.631 1.00 95.25 193 TRP A N 1
ATOM 1450 C CA . TRP A 1 193 ? -3.630 4.458 12.693 1.00 95.25 193 TRP A CA 1
ATOM 1451 C C . TRP A 1 193 ? -2.579 4.573 13.790 1.00 95.25 193 TRP A C 1
ATOM 1453 O O . TRP A 1 193 ? -2.926 4.512 14.968 1.00 95.25 193 TRP A O 1
ATOM 1463 N N . GLU A 1 194 ? -1.308 4.743 13.433 1.00 93.38 194 GLU A N 1
ATOM 1464 C CA . GLU A 1 194 ? -0.239 4.914 14.414 1.00 93.38 194 GLU A CA 1
ATOM 1465 C C . GLU A 1 194 ? -0.465 6.147 15.281 1.00 93.38 194 GLU A C 1
ATOM 1467 O O . GLU A 1 194 ? -0.370 6.060 16.507 1.00 93.38 194 GLU A O 1
ATOM 1472 N N . GLN A 1 195 ? -0.805 7.275 14.655 1.00 93.38 195 GLN A N 1
ATOM 1473 C CA . GLN A 1 195 ? -1.108 8.513 15.361 1.00 93.38 195 GLN A CA 1
ATOM 1474 C C . GLN A 1 195 ? -2.290 8.323 16.320 1.00 93.38 195 GLN A C 1
ATOM 1476 O O . GLN A 1 195 ? -2.176 8.622 17.509 1.00 93.38 195 GLN A O 1
ATOM 1481 N N . PHE A 1 196 ? -3.387 7.732 15.844 1.00 92.56 196 PHE A N 1
ATOM 1482 C CA . PHE A 1 196 ? -4.568 7.482 16.667 1.00 92.56 196 PHE A CA 1
ATOM 1483 C C . PHE A 1 196 ? -4.279 6.539 17.846 1.00 92.56 196 PHE A C 1
ATOM 1485 O O . PHE A 1 196 ? -4.701 6.784 18.976 1.00 92.56 196 PHE A O 1
ATOM 1492 N N . LEU A 1 197 ? -3.506 5.472 17.630 1.00 89.81 197 LEU A N 1
ATOM 1493 C CA . LEU A 1 197 ? -3.116 4.549 18.699 1.00 89.81 197 LEU A CA 1
ATOM 1494 C C . LEU A 1 197 ? -2.191 5.216 19.734 1.00 89.81 197 LEU A C 1
ATOM 1496 O O . LEU A 1 197 ? -2.300 4.917 20.929 1.00 89.81 197 LEU A O 1
ATOM 1500 N N . ARG A 1 198 ? -1.315 6.140 19.315 1.00 88.56 198 ARG A N 1
ATOM 1501 C CA . ARG A 1 198 ? -0.505 6.965 20.231 1.00 88.56 198 ARG A CA 1
ATOM 1502 C C . ARG A 1 198 ? -1.379 7.900 21.064 1.00 88.56 198 ARG A C 1
ATOM 1504 O O . ARG A 1 198 ? -1.200 7.957 22.276 1.00 88.56 198 ARG A O 1
ATOM 1511 N N . GLU A 1 199 ? -2.357 8.563 20.454 1.00 88.62 199 GLU A N 1
ATOM 1512 C CA . GLU A 1 199 ? -3.307 9.449 21.148 1.00 88.62 199 GLU A CA 1
ATOM 1513 C C . GLU A 1 199 ? -4.165 8.701 22.175 1.00 88.62 199 GLU A C 1
ATOM 1515 O O . GLU A 1 199 ? -4.424 9.201 23.269 1.00 88.62 199 GLU A O 1
ATOM 1520 N N . LEU A 1 200 ? -4.536 7.454 21.877 1.00 86.00 200 LEU A N 1
ATOM 1521 C CA . LEU A 1 200 ? -5.210 6.563 22.824 1.00 86.00 200 LEU A CA 1
ATOM 1522 C C . LEU A 1 200 ? -4.294 6.064 23.961 1.00 86.00 200 LEU A C 1
ATOM 1524 O O . LEU A 1 200 ? -4.755 5.401 24.901 1.00 86.00 200 LEU A O 1
ATOM 1528 N N . GLY A 1 201 ? -2.992 6.355 23.895 1.00 82.38 201 GLY A N 1
ATOM 1529 C CA . GLY A 1 201 ? -1.990 5.883 24.845 1.00 82.38 201 GLY A CA 1
ATOM 1530 C C . GLY A 1 201 ? -1.827 4.364 24.815 1.00 82.38 201 GLY A C 1
ATOM 1531 O O . GLY A 1 201 ? -1.674 3.749 25.874 1.00 82.38 201 GLY A O 1
ATOM 1532 N N . VAL A 1 202 ? -1.950 3.759 23.627 1.00 80.56 202 VAL A N 1
ATOM 1533 C CA . VAL A 1 202 ? -1.632 2.341 23.381 1.00 80.56 202 VAL A CA 1
ATOM 1534 C C . VAL A 1 202 ? -0.116 2.145 23.311 1.00 80.56 202 VAL A C 1
ATOM 1536 O O . VAL A 1 202 ? 0.384 1.148 23.825 1.00 80.56 202 VAL A O 1
ATOM 1539 N N . PHE A 1 203 ? 0.596 3.120 22.739 1.00 70.44 203 PHE A N 1
ATOM 1540 C CA . PHE A 1 203 ? 2.058 3.190 22.698 1.00 70.44 203 PHE A CA 1
ATOM 1541 C C . PHE A 1 203 ? 2.559 4.329 23.589 1.00 70.44 203 PHE A C 1
ATOM 1543 O O . PHE A 1 203 ? 1.937 5.392 23.646 1.00 70.44 203 PHE A O 1
ATOM 1550 N N . SER A 1 204 ? 3.689 4.129 24.264 1.00 57.03 204 SER A N 1
ATOM 1551 C CA . SER A 1 204 ? 4.423 5.208 24.929 1.00 57.03 204 SER A CA 1
ATOM 1552 C C . SER A 1 204 ? 5.303 5.953 23.910 1.00 57.03 204 SER A C 1
ATOM 1554 O O . SER A 1 204 ? 5.622 5.447 22.828 1.00 57.03 204 SER A O 1
ATOM 1556 N N . CYS A 1 205 ? 5.667 7.202 24.205 1.00 42.25 205 CYS A N 1
ATOM 1557 C CA . CYS A 1 205 ? 6.576 7.962 23.349 1.00 42.25 205 CYS A CA 1
ATOM 1558 C C . CYS A 1 205 ? 7.957 7.273 23.343 1.00 42.25 205 CYS A C 1
ATOM 1560 O O . CY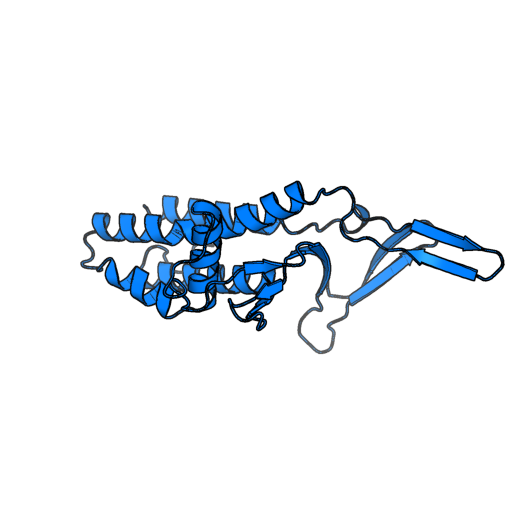S A 1 205 ? 8.575 7.169 24.398 1.00 42.25 205 CYS A O 1
ATOM 1562 N N . GLY A 1 206 ? 8.426 6.799 22.182 1.00 48.75 206 GLY A N 1
ATOM 1563 C CA . GLY A 1 206 ? 9.767 6.212 22.016 1.00 48.75 206 GLY A CA 1
ATOM 1564 C C . GLY A 1 206 ? 9.829 4.727 21.637 1.00 48.75 206 GLY A C 1
ATOM 1565 O O . GLY A 1 206 ? 10.898 4.271 21.251 1.00 48.75 206 GLY A O 1
ATOM 1566 N N . GLU A 1 207 ? 8.721 3.983 21.668 1.00 50.06 207 GLU A N 1
ATOM 1567 C CA . GLU A 1 207 ? 8.691 2.612 21.136 1.00 50.06 207 GLU A CA 1
ATOM 1568 C C . GLU A 1 207 ? 8.520 2.663 19.603 1.00 50.06 207 GLU A C 1
ATOM 1570 O O . GLU A 1 207 ? 7.431 2.934 19.081 1.00 50.06 207 GLU A O 1
ATOM 1575 N N . ARG A 1 208 ? 9.636 2.490 18.887 1.00 44.50 208 ARG A N 1
ATOM 1576 C CA . ARG A 1 208 ? 9.711 2.062 17.484 1.00 44.50 208 ARG A CA 1
ATOM 1577 C C . ARG A 1 208 ? 10.581 0.817 17.425 1.00 44.50 208 ARG A C 1
ATOM 1579 O O . ARG A 1 208 ? 11.653 0.847 18.068 1.00 44.50 208 ARG A O 1
#

Foldseek 3Di:
DALVVVVVLLVQLVVLLVVQKAQQQCLFFWDWDDDPVGIDTHTASQRPDDPVRLVCSLLSNLVSLLVLLVVVLVCQVVVPPPDHNVVSLVLCLVQLLSFLSNQANVCVVPVFGDPCLGSNSFSKDWDPWGKDKDKFFDPDPQTDWDWDADPVSDIDIDGRTGIIIGTWTFIAGPVRHTPGISSVSSVSSSVSSVVVCVVVVSDDPPDD